Protein AF-A0A7S3IXS2-F1 (afdb_monomer)

Organism: NCBI:txid197538

Structure (mmCIF, N/CA/C/O backbone):
data_AF-A0A7S3IXS2-F1
#
_entry.id   AF-A0A7S3IXS2-F1
#
loop_
_atom_site.group_PDB
_atom_site.id
_atom_site.type_symbol
_atom_site.label_atom_id
_atom_site.label_alt_id
_atom_site.label_comp_id
_atom_site.label_asym_id
_atom_site.label_entity_id
_atom_site.label_seq_id
_atom_site.pdbx_PDB_ins_code
_atom_site.Cartn_x
_atom_site.Cartn_y
_atom_site.Cartn_z
_atom_site.occupancy
_atom_site.B_iso_or_equiv
_atom_site.auth_seq_id
_atom_site.auth_comp_id
_atom_site.auth_asym_id
_atom_site.auth_atom_id
_atom_site.pdbx_PDB_model_num
ATOM 1 N N . LYS A 1 1 ? 26.669 66.882 2.407 1.00 48.56 1 LYS A N 1
ATOM 2 C CA . LYS A 1 1 ? 25.987 66.603 1.121 1.00 48.56 1 LYS A CA 1
ATOM 3 C C . LYS A 1 1 ? 25.191 65.318 1.312 1.00 48.56 1 LYS A C 1
ATOM 5 O O . LYS A 1 1 ? 25.768 64.247 1.215 1.00 48.56 1 LYS A O 1
ATOM 10 N N . PHE A 1 2 ? 23.933 65.441 1.729 1.00 37.25 2 PHE A N 1
ATOM 11 C CA . PHE A 1 2 ? 23.031 64.312 1.964 1.00 37.25 2 PHE A CA 1
ATOM 12 C C . PHE A 1 2 ? 22.181 64.114 0.707 1.00 37.25 2 PHE A C 1
ATOM 14 O O . PHE A 1 2 ? 21.585 65.079 0.233 1.00 37.25 2 PHE A O 1
ATOM 21 N N . ALA A 1 3 ? 22.160 62.900 0.160 1.00 49.78 3 ALA A N 1
ATOM 22 C CA . ALA A 1 3 ? 21.245 62.513 -0.907 1.00 49.78 3 ALA A CA 1
ATOM 23 C C . ALA A 1 3 ? 20.164 61.616 -0.298 1.00 49.78 3 ALA A C 1
ATOM 25 O O . ALA A 1 3 ? 20.449 60.519 0.179 1.00 49.78 3 ALA A O 1
ATOM 26 N N . ALA A 1 4 ? 18.940 62.136 -0.267 1.00 43.91 4 ALA A N 1
ATOM 27 C CA . ALA A 1 4 ? 17.736 61.413 0.102 1.00 43.91 4 ALA A CA 1
ATOM 28 C C . ALA A 1 4 ? 17.251 60.598 -1.106 1.00 43.91 4 ALA A C 1
ATOM 30 O O . ALA A 1 4 ? 17.119 61.145 -2.199 1.00 43.91 4 ALA A O 1
ATOM 31 N N . ILE A 1 5 ? 16.972 59.309 -0.908 1.00 54.47 5 ILE A N 1
ATOM 32 C CA . ILE A 1 5 ? 16.264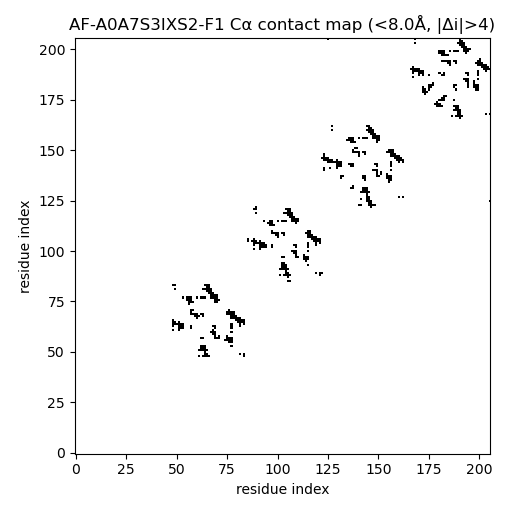 58.472 -1.881 1.00 54.47 5 ILE A CA 1
ATOM 33 C C . ILE A 1 5 ? 14.889 58.180 -1.285 1.00 54.47 5 ILE A C 1
ATOM 35 O O . ILE A 1 5 ? 14.766 57.453 -0.302 1.00 54.47 5 ILE A O 1
ATOM 39 N N . ALA A 1 6 ? 13.867 58.804 -1.868 1.00 50.62 6 ALA A N 1
ATOM 40 C CA . ALA A 1 6 ? 12.464 58.554 -1.582 1.00 50.62 6 ALA A CA 1
ATOM 41 C C . ALA A 1 6 ? 11.975 57.400 -2.470 1.00 50.62 6 ALA A C 1
ATOM 43 O O . ALA A 1 6 ? 11.958 57.523 -3.694 1.00 50.62 6 ALA A O 1
ATOM 44 N N . LEU A 1 7 ? 11.579 56.282 -1.859 1.00 57.22 7 LEU A N 1
ATOM 45 C CA . LEU A 1 7 ? 10.848 55.204 -2.525 1.00 57.22 7 LEU A CA 1
ATOM 46 C C . LEU A 1 7 ? 9.351 55.426 -2.288 1.00 57.22 7 LEU A C 1
ATOM 48 O O . LEU A 1 7 ? 8.848 55.249 -1.181 1.00 57.22 7 LEU A O 1
ATOM 52 N N . LEU A 1 8 ? 8.664 55.866 -3.341 1.00 55.53 8 LEU A N 1
ATOM 53 C CA . LEU A 1 8 ? 7.210 55.982 -3.404 1.00 55.53 8 LEU A CA 1
ATOM 54 C C . LEU A 1 8 ? 6.597 54.583 -3.543 1.00 55.53 8 LEU A C 1
ATOM 56 O O . LEU A 1 8 ? 6.899 53.854 -4.487 1.00 55.53 8 LEU A O 1
ATOM 60 N N . GLY A 1 9 ? 5.736 54.226 -2.591 1.00 43.44 9 GLY A N 1
ATOM 61 C CA . GLY A 1 9 ? 4.905 53.030 -2.642 1.00 43.44 9 GLY A CA 1
ATOM 62 C C . GLY A 1 9 ? 3.731 53.203 -3.605 1.00 43.44 9 GLY A C 1
ATOM 63 O O . GLY A 1 9 ? 3.044 54.222 -3.583 1.00 43.44 9 GLY A O 1
ATOM 64 N N . ALA A 1 10 ? 3.480 52.180 -4.418 1.00 55.62 10 ALA A N 1
ATOM 65 C CA . ALA A 1 10 ? 2.243 52.024 -5.169 1.00 55.62 10 ALA A CA 1
ATOM 66 C C . ALA A 1 10 ? 1.413 50.920 -4.499 1.00 55.62 10 ALA A C 1
ATOM 68 O O . ALA A 1 10 ? 1.729 49.737 -4.607 1.00 55.62 10 ALA A O 1
ATOM 69 N N . VAL A 1 11 ? 0.369 51.317 -3.771 1.00 62.03 11 VAL A N 1
ATOM 70 C CA . VAL A 1 11 ? -0.663 50.409 -3.259 1.00 62.03 11 VAL A CA 1
ATOM 71 C C . VAL A 1 11 ? -1.748 50.325 -4.328 1.00 62.03 11 VAL A C 1
ATOM 73 O O . VAL A 1 11 ? -2.485 51.283 -4.550 1.00 62.03 11 VAL A O 1
ATOM 76 N N . GLY A 1 12 ? -1.812 49.193 -5.029 1.00 52.41 12 GLY A N 1
ATOM 77 C CA . GLY A 1 12 ? -2.898 48.880 -5.953 1.00 52.41 12 GLY A CA 1
ATOM 78 C C . GLY A 1 12 ? -4.154 48.503 -5.172 1.00 52.41 12 GLY A C 1
ATOM 79 O O . GLY A 1 12 ? -4.178 47.483 -4.489 1.00 52.41 12 GLY A O 1
ATOM 80 N N . ILE A 1 13 ? -5.190 49.333 -5.259 1.00 54.00 13 ILE A N 1
ATOM 81 C CA . ILE A 1 13 ? -6.508 49.062 -4.682 1.00 54.00 13 ILE A CA 1
ATOM 82 C C . ILE A 1 13 ? -7.305 48.292 -5.740 1.00 54.00 13 ILE A C 1
ATOM 84 O O . ILE A 1 13 ? -7.699 48.860 -6.756 1.00 54.00 13 ILE A O 1
ATOM 88 N N . ALA A 1 14 ? -7.507 46.991 -5.527 1.00 56.41 14 ALA A N 1
ATOM 89 C CA . ALA A 1 14 ? -8.398 46.177 -6.347 1.00 56.41 14 ALA A CA 1
ATOM 90 C C . ALA A 1 14 ? -9.852 46.457 -5.941 1.00 56.41 14 ALA A C 1
ATOM 92 O O . ALA A 1 14 ? -10.265 46.169 -4.817 1.00 56.41 14 ALA A O 1
ATOM 93 N N . THR A 1 15 ? -10.628 47.044 -6.846 1.00 59.19 15 THR A N 1
ATOM 94 C CA . THR A 1 15 ? -12.067 47.245 -6.680 1.00 59.19 15 THR A CA 1
ATOM 95 C C . THR A 1 15 ? -12.802 45.938 -6.982 1.00 59.19 15 THR A C 1
ATOM 97 O O . THR A 1 15 ? -12.798 45.454 -8.110 1.00 59.19 15 THR A O 1
ATOM 100 N N . TYR A 1 16 ? -13.442 45.355 -5.968 1.00 52.34 16 TYR A N 1
ATOM 101 C CA . TYR A 1 16 ? -14.378 44.244 -6.137 1.00 52.34 16 TYR A CA 1
ATOM 102 C C . TYR A 1 16 ? -15.771 44.799 -6.448 1.00 52.34 16 TYR A C 1
ATOM 104 O O . TYR A 1 16 ? -16.335 45.564 -5.666 1.00 52.34 16 TYR A O 1
ATOM 112 N N . SER A 1 17 ? -16.327 44.420 -7.596 1.00 57.97 17 SER A N 1
ATOM 113 C CA . SER A 1 17 ? -17.713 44.712 -7.959 1.00 57.97 17 SER A CA 1
ATOM 114 C C . SER A 1 17 ? -18.651 43.770 -7.203 1.00 57.97 17 SER A C 1
ATOM 116 O O . SER A 1 17 ? -18.618 42.556 -7.397 1.00 57.97 17 SER A O 1
ATOM 118 N N . VAL A 1 18 ? -19.486 44.335 -6.333 1.00 56.16 18 VAL A N 1
ATOM 119 C CA . VAL A 1 18 ? -20.579 43.630 -5.656 1.00 56.16 18 VAL A CA 1
ATOM 120 C C . VAL A 1 18 ? -21.719 43.454 -6.659 1.00 56.16 18 VAL A C 1
ATOM 122 O O . VAL A 1 18 ? -22.297 44.436 -7.124 1.00 56.16 18 VAL A O 1
ATOM 125 N N . TYR A 1 19 ? -22.037 42.209 -7.009 1.00 51.03 19 TYR A N 1
ATOM 126 C CA . TYR A 1 19 ? -23.247 41.892 -7.761 1.00 51.03 19 TYR A CA 1
ATOM 127 C C . TYR A 1 19 ? -24.460 42.047 -6.835 1.00 51.03 19 TYR A C 1
ATOM 129 O O . TYR A 1 19 ? -24.622 41.297 -5.875 1.00 51.03 19 TYR A O 1
ATOM 137 N N . ASN A 1 20 ? -25.295 43.047 -7.125 1.00 52.06 20 ASN A N 1
ATOM 138 C CA . ASN A 1 20 ? -26.610 43.227 -6.515 1.00 52.06 20 ASN A CA 1
ATOM 139 C C . ASN A 1 20 ? -27.540 42.100 -6.985 1.00 52.06 20 ASN A C 1
ATOM 141 O O . ASN A 1 20 ? -27.870 42.020 -8.169 1.00 52.06 20 ASN A O 1
ATOM 145 N N . TYR A 1 21 ? -27.958 41.241 -6.058 1.00 48.06 21 TYR A N 1
ATOM 146 C CA . TYR A 1 21 ? -28.999 40.244 -6.291 1.00 48.06 21 TYR A CA 1
ATOM 147 C C . TYR A 1 21 ? -30.359 40.931 -6.128 1.00 48.06 21 TYR A C 1
ATOM 149 O O . TYR A 1 21 ? -30.669 41.441 -5.054 1.00 48.06 21 TYR A O 1
ATOM 157 N N . ASN A 1 22 ? -31.137 40.988 -7.208 1.00 59.69 22 ASN A N 1
ATOM 158 C CA . ASN A 1 22 ? -32.473 41.579 -7.242 1.00 59.69 22 ASN A CA 1
ATOM 159 C C . ASN A 1 22 ? -33.520 40.476 -6.980 1.00 59.69 22 ASN A C 1
ATOM 161 O O . ASN A 1 22 ? -33.617 39.567 -7.808 1.00 59.69 22 ASN A O 1
ATOM 165 N N . PRO A 1 23 ? -34.271 40.482 -5.862 1.00 57.88 23 PRO A N 1
ATOM 166 C CA . PRO A 1 23 ? -35.200 39.411 -5.531 1.00 57.88 23 PRO A CA 1
ATOM 167 C C . PRO A 1 23 ? -36.636 39.801 -5.892 1.00 57.88 23 PRO A C 1
ATOM 169 O O . PRO A 1 23 ? -37.462 39.990 -5.009 1.00 57.88 23 PRO A O 1
ATOM 172 N N . GLU A 1 24 ? -36.954 39.905 -7.179 1.00 61.56 24 GLU A N 1
ATOM 173 C CA . GLU A 1 24 ? -38.348 40.033 -7.620 1.00 61.56 24 GLU A CA 1
ATOM 174 C C . GLU A 1 24 ? -38.560 39.245 -8.914 1.00 61.56 24 GLU A C 1
ATOM 176 O O . GLU A 1 24 ? -38.273 39.715 -10.012 1.00 61.56 24 GLU A O 1
ATOM 181 N N . SER A 1 25 ? -39.068 38.019 -8.782 1.00 52.38 25 SER A N 1
ATOM 182 C CA . SER A 1 25 ? -39.829 37.378 -9.853 1.00 52.38 25 SER A CA 1
ATOM 183 C C . SER A 1 25 ? -40.893 36.455 -9.245 1.00 52.38 25 SER A C 1
ATOM 185 O O . SER A 1 25 ? -40.611 35.800 -8.236 1.00 52.38 25 SER A O 1
ATOM 187 N N . PRO A 1 26 ? -42.124 36.451 -9.786 1.00 55.25 26 PRO A N 1
ATOM 188 C CA . PRO A 1 26 ? -43.286 35.885 -9.126 1.00 55.25 26 PRO A CA 1
ATOM 189 C C . PRO A 1 26 ? -43.356 34.364 -9.265 1.00 55.25 26 PRO A C 1
ATOM 191 O O . PRO A 1 26 ? -42.879 33.774 -10.233 1.00 55.25 26 PRO A O 1
ATOM 194 N N . ALA A 1 27 ? -43.992 33.753 -8.266 1.00 55.66 27 ALA A N 1
ATOM 195 C CA . ALA A 1 27 ? -44.378 32.354 -8.259 1.00 55.66 27 ALA A CA 1
ATOM 196 C C . ALA A 1 27 ? -45.243 32.040 -9.490 1.00 55.66 27 ALA A C 1
ATOM 198 O O . ALA A 1 27 ? -46.337 32.582 -9.629 1.00 55.66 27 ALA A O 1
ATOM 199 N N . ALA A 1 28 ? -44.730 31.172 -10.360 1.00 52.56 28 ALA A N 1
ATOM 200 C CA . ALA A 1 28 ? -45.505 30.492 -11.383 1.00 52.56 28 ALA A CA 1
ATOM 201 C C . ALA A 1 28 ? -45.807 29.078 -10.875 1.00 52.56 28 ALA A C 1
ATOM 203 O O . ALA A 1 28 ? -44.915 28.241 -10.745 1.00 52.56 28 ALA A O 1
ATOM 204 N N . ASP A 1 29 ? -47.058 28.906 -10.466 1.00 49.38 29 ASP A N 1
ATOM 205 C CA . ASP A 1 29 ? -47.939 27.759 -10.669 1.00 49.38 29 ASP A CA 1
ATOM 206 C C . ASP A 1 29 ? -47.258 26.418 -10.986 1.00 49.38 29 ASP A C 1
ATOM 208 O O . ASP A 1 29 ? -46.774 26.155 -12.087 1.00 49.38 29 ASP A O 1
ATOM 212 N N . ALA A 1 30 ? -47.280 25.540 -9.983 1.00 50.19 30 ALA A N 1
ATOM 213 C CA . ALA A 1 30 ? -46.942 24.135 -10.109 1.00 50.19 30 ALA A CA 1
ATOM 214 C C . ALA A 1 30 ? -48.040 23.405 -10.899 1.00 50.19 30 ALA A C 1
ATOM 216 O O . ALA A 1 30 ? -49.091 23.073 -10.346 1.00 50.19 30 ALA A O 1
ATOM 217 N N . GLU A 1 31 ? -47.785 23.128 -12.177 1.00 57.28 31 GLU A N 1
ATOM 218 C CA . GLU A 1 31 ? -48.510 22.087 -12.901 1.00 57.28 31 GLU A CA 1
ATOM 219 C C . GLU A 1 31 ? -47.902 20.714 -12.593 1.00 57.28 31 GLU A C 1
ATOM 221 O O . GLU A 1 31 ? -46.694 20.486 -12.674 1.00 57.28 31 GLU A O 1
ATOM 226 N N . LEU A 1 32 ? -48.792 19.811 -12.191 1.00 54.59 32 LEU A N 1
ATOM 227 C CA . LEU A 1 32 ? -48.552 18.411 -11.886 1.00 54.59 32 LEU A CA 1
ATOM 228 C C . LEU A 1 32 ? -48.193 17.683 -13.195 1.00 54.59 32 LEU A C 1
ATOM 230 O O . LEU A 1 32 ? -49.076 17.408 -14.007 1.00 54.59 32 LEU A O 1
ATOM 234 N N . ILE A 1 33 ? -46.908 17.403 -13.422 1.00 51.28 33 ILE A N 1
ATOM 235 C CA . ILE A 1 33 ? -46.474 16.562 -14.544 1.00 51.28 33 ILE A CA 1
ATOM 236 C C . ILE A 1 33 ? -46.500 15.106 -14.080 1.00 51.28 33 ILE A C 1
ATOM 238 O O . ILE A 1 33 ? -45.783 14.716 -13.162 1.00 51.28 33 ILE A O 1
ATOM 242 N N . ASP A 1 34 ? -47.390 14.368 -14.732 1.00 56.91 34 ASP A N 1
ATOM 243 C CA . ASP A 1 34 ? -47.615 12.928 -14.690 1.00 56.91 34 ASP A CA 1
ATOM 244 C C . ASP A 1 34 ? -46.314 12.130 -14.889 1.00 56.91 34 ASP A C 1
ATOM 246 O O . ASP A 1 34 ? -45.458 12.497 -15.701 1.00 56.91 34 ASP A O 1
ATOM 250 N N . ASP A 1 35 ? -46.185 11.038 -14.135 1.00 49.69 35 ASP A N 1
ATOM 251 C CA . ASP A 1 35 ? -45.050 10.119 -14.118 1.00 49.69 35 ASP A CA 1
ATOM 252 C C . ASP A 1 35 ? -44.893 9.430 -15.486 1.00 49.69 35 ASP A C 1
ATOM 254 O O . ASP A 1 35 ? -45.354 8.311 -15.712 1.00 49.69 35 ASP A O 1
ATOM 258 N N . GLN A 1 36 ? -44.201 10.078 -16.426 1.00 50.22 36 GLN A N 1
ATOM 259 C CA . GLN A 1 36 ? -43.626 9.368 -17.562 1.00 50.22 36 GLN A CA 1
ATOM 260 C C . GLN A 1 36 ? -42.297 8.750 -17.140 1.00 50.22 36 GLN A C 1
ATOM 262 O O . GLN A 1 36 ? -41.283 9.433 -16.991 1.00 50.22 36 GLN A O 1
ATOM 267 N N . GLU A 1 37 ? -42.327 7.427 -16.972 1.00 54.75 37 GLU A N 1
ATOM 268 C CA . GLU A 1 37 ? -41.168 6.552 -16.843 1.00 54.75 37 GLU A CA 1
ATOM 269 C C . GLU A 1 37 ? -40.145 6.860 -17.946 1.00 54.75 37 GLU A C 1
ATOM 271 O O . GLU A 1 37 ? -40.249 6.397 -19.083 1.00 54.75 37 GLU A O 1
ATOM 276 N N . ILE A 1 38 ? -39.126 7.651 -17.610 1.00 48.62 38 ILE A N 1
ATOM 277 C CA . ILE A 1 38 ? -37.937 7.776 -18.443 1.00 48.62 38 ILE A CA 1
ATOM 278 C C . ILE A 1 38 ? -37.216 6.430 -18.321 1.00 48.62 38 ILE A C 1
ATOM 280 O O . ILE A 1 38 ? -36.775 6.087 -17.217 1.00 48.62 38 ILE A O 1
ATOM 284 N N . PRO A 1 39 ? -37.070 5.640 -19.401 1.00 42.72 39 PRO A N 1
ATOM 285 C CA . PRO A 1 39 ? -36.265 4.439 -19.327 1.00 42.72 39 PRO A CA 1
ATOM 286 C C . PRO A 1 39 ? -34.846 4.880 -18.980 1.00 42.72 39 PRO A C 1
ATOM 288 O O . PRO A 1 39 ? -34.221 5.639 -19.724 1.00 42.72 39 PRO A O 1
ATOM 291 N N . MET A 1 40 ? -34.346 4.418 -17.831 1.00 45.12 40 MET A N 1
ATOM 292 C CA . MET A 1 40 ? -32.923 4.437 -17.524 1.00 45.12 40 MET A CA 1
ATOM 293 C C . MET A 1 40 ? -32.219 3.700 -18.660 1.00 45.12 40 MET A C 1
ATOM 295 O O . MET A 1 40 ? -32.118 2.473 -18.662 1.00 45.12 40 MET A O 1
ATOM 299 N N . VAL A 1 41 ? -31.753 4.453 -19.655 1.00 40.84 41 VAL A N 1
ATOM 300 C CA . VAL A 1 41 ? -30.758 3.970 -20.596 1.00 40.84 41 VAL A CA 1
ATOM 301 C C . VAL A 1 41 ? -29.548 3.680 -19.732 1.00 40.84 41 VAL A C 1
ATOM 303 O O . VAL A 1 41 ? -28.831 4.579 -19.299 1.00 40.84 41 VAL A O 1
ATOM 306 N N . SER A 1 42 ? -29.389 2.399 -19.418 1.00 48.59 42 SER A N 1
ATOM 307 C CA . SER A 1 42 ? -28.165 1.848 -18.886 1.00 48.59 42 SER A CA 1
ATOM 308 C C . SER A 1 42 ? -27.076 2.176 -19.901 1.00 48.59 42 SER A C 1
ATOM 310 O O . SER A 1 42 ? -26.879 1.471 -20.890 1.00 48.59 42 SER A O 1
ATOM 312 N N . LEU A 1 43 ? -26.387 3.293 -19.673 1.00 40.16 43 LEU A N 1
ATOM 313 C CA . LEU A 1 43 ? -25.008 3.456 -20.088 1.00 40.16 43 LEU A CA 1
ATOM 314 C C . LEU A 1 43 ? -24.244 2.368 -19.335 1.00 40.16 43 LEU A C 1
ATOM 316 O O . LEU A 1 43 ? -23.695 2.594 -18.261 1.00 40.16 43 LEU A O 1
ATOM 320 N N . LEU A 1 44 ? -24.288 1.149 -19.875 1.00 42.34 44 LEU A N 1
ATOM 321 C CA . LEU A 1 44 ? -23.263 0.149 -19.651 1.00 42.34 44 LEU A CA 1
ATOM 322 C C . LEU A 1 44 ? -21.966 0.812 -20.104 1.00 42.34 44 LEU A C 1
ATOM 324 O O . LEU A 1 44 ? -21.614 0.792 -21.284 1.00 42.34 44 LEU A O 1
ATOM 328 N N . GLU A 1 45 ? -21.302 1.489 -19.171 1.00 51.28 45 GLU A N 1
ATOM 329 C CA . GLU A 1 45 ? -19.932 1.916 -19.370 1.00 51.28 45 GLU A CA 1
ATOM 330 C C . GLU A 1 45 ? -19.136 0.666 -19.765 1.00 51.28 45 GLU A C 1
ATOM 332 O O . GLU A 1 45 ? -19.266 -0.365 -19.099 1.00 51.28 45 GLU A O 1
ATOM 337 N N . PRO A 1 46 ? -18.357 0.689 -20.859 1.00 45.25 46 PRO A N 1
ATOM 338 C CA . PRO A 1 46 ? -17.656 -0.504 -21.298 1.00 45.25 46 PRO A CA 1
ATOM 339 C C . PRO A 1 46 ? -16.637 -0.903 -20.227 1.00 45.25 46 PRO A C 1
ATOM 341 O O . PRO A 1 46 ? -15.591 -0.281 -20.076 1.00 45.25 46 PRO A O 1
ATOM 344 N N . THR A 1 47 ? -16.915 -1.964 -19.480 1.00 46.72 47 THR A N 1
ATOM 345 C CA . THR A 1 47 ? -16.064 -2.489 -18.399 1.00 46.72 47 THR A CA 1
ATOM 346 C C . THR A 1 47 ? -14.797 -3.199 -18.903 1.00 46.72 47 THR A C 1
ATOM 348 O O . THR A 1 47 ? -14.140 -3.893 -18.138 1.00 46.72 47 THR A O 1
ATOM 351 N N . ASN A 1 48 ? -14.419 -3.035 -20.177 1.00 55.44 48 ASN A N 1
ATOM 352 C CA . ASN A 1 48 ? -13.339 -3.799 -20.820 1.00 55.44 48 ASN A CA 1
ATOM 353 C C . ASN A 1 48 ? -12.076 -2.984 -21.143 1.00 55.44 48 ASN A C 1
ATOM 355 O O . ASN A 1 48 ? -11.156 -3.508 -21.765 1.00 55.44 48 ASN A O 1
ATOM 359 N N . PHE A 1 49 ? -11.975 -1.722 -20.714 1.00 63.03 49 PHE A N 1
ATOM 360 C CA . PHE A 1 49 ? -10.759 -0.931 -20.960 1.00 63.03 49 PHE A CA 1
ATOM 361 C C . PHE A 1 49 ? -9.546 -1.425 -20.155 1.00 63.03 49 PHE A C 1
ATOM 363 O O . PHE A 1 49 ? -8.408 -1.192 -20.544 1.00 63.03 49 PHE A O 1
ATOM 370 N N . CYS A 1 50 ? -9.770 -2.149 -19.057 1.00 64.19 50 CYS A N 1
ATOM 371 C CA . CYS A 1 50 ? -8.707 -2.586 -18.148 1.00 64.19 50 CYS A CA 1
ATOM 372 C C . CYS A 1 50 ? -8.082 -3.942 -18.480 1.00 64.19 50 CYS A C 1
ATOM 374 O O . CYS A 1 50 ? -7.174 -4.380 -17.783 1.00 64.19 50 CYS A O 1
ATOM 376 N N . THR A 1 51 ? -8.541 -4.607 -19.540 1.00 60.41 51 THR A N 1
ATOM 377 C CA . THR A 1 51 ? -7.973 -5.880 -20.018 1.00 60.41 51 THR A CA 1
ATOM 378 C C . THR A 1 51 ? -7.080 -5.702 -21.246 1.00 60.41 51 THR A C 1
ATOM 380 O O . THR A 1 51 ? -6.615 -6.685 -21.818 1.00 60.41 51 THR A O 1
ATOM 383 N N . VAL A 1 52 ? -6.875 -4.461 -21.694 1.00 71.38 52 VAL A N 1
ATOM 384 C CA . VAL A 1 52 ? -6.024 -4.144 -22.843 1.00 71.38 52 VAL A CA 1
ATOM 385 C C . VAL A 1 52 ? -4.561 -4.305 -22.437 1.00 71.38 52 VAL A C 1
ATOM 387 O O . VAL A 1 52 ? -4.109 -3.707 -21.465 1.00 71.38 52 VAL A O 1
ATOM 390 N N . HIS A 1 53 ? -3.819 -5.120 -23.184 1.00 67.44 53 HIS A N 1
ATOM 391 C CA . HIS A 1 53 ? -2.382 -5.293 -22.997 1.00 67.44 53 HIS A CA 1
ATOM 392 C C . HIS A 1 53 ? -1.627 -4.268 -23.855 1.00 67.44 53 HIS A C 1
ATOM 394 O O . HIS A 1 53 ? -1.704 -4.323 -25.084 1.00 67.44 53 HIS A O 1
ATOM 400 N N . GLU A 1 54 ? -0.915 -3.326 -23.226 1.00 76.69 54 GLU A N 1
ATOM 401 C CA . GLU A 1 54 ? -0.166 -2.291 -23.947 1.00 76.69 54 GLU A CA 1
ATOM 402 C C . GLU A 1 54 ? 1.114 -2.880 -24.560 1.00 76.69 54 GLU A C 1
ATOM 404 O O . GLU A 1 54 ? 2.079 -3.193 -23.872 1.00 76.69 54 GLU A O 1
ATOM 409 N N . SER A 1 55 ? 1.171 -2.977 -25.888 1.00 66.31 55 SER A N 1
ATOM 410 C CA . SER A 1 55 ? 2.368 -3.413 -26.628 1.00 66.31 55 SER A CA 1
ATOM 411 C C . SER A 1 55 ? 3.461 -2.332 -26.737 1.00 66.31 55 SER A C 1
ATOM 413 O O . SER A 1 55 ? 4.343 -2.414 -27.591 1.00 66.31 55 SER A O 1
ATOM 415 N N . GLY A 1 56 ? 3.384 -1.272 -25.926 1.00 66.56 56 GLY A N 1
ATOM 416 C CA . GLY A 1 56 ? 4.327 -0.148 -25.917 1.00 66.56 56 GLY A CA 1
ATOM 417 C C . GLY A 1 56 ? 4.171 0.867 -27.060 1.00 66.56 56 GLY A C 1
ATOM 418 O O . GLY A 1 56 ? 4.775 1.932 -26.995 1.00 66.56 56 GLY A O 1
ATOM 419 N N . ARG A 1 57 ? 3.354 0.591 -28.084 1.00 83.12 57 ARG A N 1
ATOM 420 C CA . ARG A 1 57 ? 2.918 1.561 -29.106 1.00 83.12 57 ARG A CA 1
ATOM 421 C C . ARG A 1 57 ? 1.427 1.430 -29.378 1.00 83.12 57 ARG A C 1
ATOM 423 O O . ARG A 1 57 ? 0.876 0.341 -29.240 1.00 83.12 57 ARG A O 1
ATOM 430 N N . CYS A 1 58 ? 0.816 2.524 -29.814 1.00 86.06 58 CYS A N 1
ATOM 431 C CA . CYS A 1 58 ? -0.596 2.614 -30.140 1.00 86.06 58 CYS A CA 1
ATOM 432 C C . CYS A 1 58 ? -0.834 3.385 -31.448 1.00 86.06 58 CYS A C 1
ATOM 434 O O . CYS A 1 58 ? -0.058 4.255 -31.848 1.00 86.06 58 CYS A O 1
ATOM 436 N N . THR A 1 59 ? -1.950 3.079 -32.098 1.00 90.31 59 THR A N 1
ATOM 437 C CA . THR A 1 59 ? -2.531 3.807 -33.235 1.00 90.31 59 THR A CA 1
ATOM 438 C C . THR A 1 59 ? -3.936 4.326 -32.926 1.00 90.31 59 THR A C 1
ATOM 440 O O . THR A 1 59 ? -4.479 5.112 -33.697 1.00 90.31 59 THR A O 1
ATOM 443 N N . SER A 1 60 ? -4.533 3.884 -31.816 1.00 86.50 60 SER A N 1
ATOM 444 C CA . SER A 1 60 ? -5.838 4.322 -31.317 1.00 86.50 60 SER A CA 1
ATOM 445 C C . SER A 1 60 ? -5.907 4.199 -29.796 1.00 86.50 60 SER A C 1
ATOM 447 O O . SER A 1 60 ? -5.231 3.356 -29.208 1.00 86.50 60 SER A O 1
ATOM 449 N N . ASP A 1 61 ? -6.770 4.995 -29.163 1.00 86.31 61 ASP A N 1
ATOM 450 C CA . ASP A 1 61 ? -6.953 5.011 -27.700 1.00 86.31 61 ASP A CA 1
ATOM 451 C C . ASP A 1 61 ? -7.415 3.657 -27.143 1.00 86.31 61 ASP A C 1
ATOM 453 O O . ASP A 1 61 ? -7.083 3.292 -26.025 1.00 86.31 61 ASP A O 1
ATOM 457 N N . THR A 1 62 ? -8.112 2.854 -27.949 1.00 84.00 62 THR A N 1
ATOM 458 C CA . THR A 1 62 ? -8.560 1.499 -27.581 1.00 84.00 62 THR A CA 1
ATOM 459 C C . THR A 1 62 ? -7.424 0.494 -27.373 1.00 84.00 62 THR A C 1
ATOM 461 O O . THR A 1 62 ? -7.669 -0.601 -26.874 1.00 84.00 62 THR A O 1
ATOM 464 N N . GLN A 1 63 ? -6.202 0.838 -27.783 1.00 86.19 63 GLN A N 1
ATOM 465 C CA . GLN A 1 63 ? -4.995 0.040 -27.555 1.00 86.19 63 GLN A CA 1
ATOM 466 C C . GLN A 1 63 ? -4.262 0.448 -26.271 1.00 86.19 63 GLN A C 1
ATOM 468 O O . GLN A 1 63 ? -3.255 -0.168 -25.927 1.00 86.19 63 GLN A O 1
ATOM 473 N N . CYS A 1 64 ? -4.758 1.472 -25.576 1.00 82.81 64 CYS A N 1
ATOM 474 C CA . CYS A 1 64 ? -4.230 1.932 -24.305 1.00 82.81 64 CYS A CA 1
ATOM 475 C C . CYS A 1 64 ? -5.072 1.391 -23.152 1.00 82.81 64 CYS A C 1
ATOM 477 O O . CYS A 1 64 ? -6.295 1.277 -23.258 1.00 82.81 64 CYS A O 1
ATOM 479 N N . ILE A 1 65 ? -4.418 1.037 -22.046 1.00 82.38 65 ILE A N 1
ATOM 480 C CA . ILE A 1 65 ? -5.112 0.458 -20.898 1.00 82.38 65 ILE A CA 1
ATOM 481 C C . ILE A 1 65 ? -5.904 1.535 -20.154 1.00 82.38 65 ILE A C 1
ATOM 483 O O . ILE A 1 65 ? -5.403 2.604 -19.791 1.00 82.38 65 ILE A O 1
ATOM 487 N N . GLY A 1 66 ? -7.168 1.230 -19.894 1.00 82.50 66 GLY A N 1
ATOM 488 C CA . GLY A 1 66 ? -8.058 2.073 -19.118 1.00 82.50 66 GLY A CA 1
ATOM 489 C C . GLY A 1 66 ? -8.417 3.382 -19.813 1.00 82.50 66 GLY A C 1
ATOM 490 O O . GLY A 1 66 ? -8.881 3.394 -20.947 1.00 82.50 66 GLY A O 1
ATOM 491 N N . LYS A 1 67 ? -8.253 4.496 -19.099 1.00 81.06 67 LYS A N 1
ATOM 492 C CA . LYS A 1 67 ? -8.543 5.863 -19.559 1.00 81.06 67 LYS A CA 1
ATOM 493 C C . LYS A 1 67 ? -7.346 6.554 -20.225 1.00 81.06 67 LYS A C 1
ATOM 495 O O . LYS A 1 67 ? -7.392 7.762 -20.459 1.00 81.06 67 LYS A O 1
ATOM 500 N N . ARG A 1 68 ? -6.278 5.812 -20.529 1.00 84.06 68 ARG A N 1
ATOM 501 C CA . ARG A 1 68 ? -5.132 6.331 -21.288 1.00 84.06 68 ARG A CA 1
ATOM 502 C C . ARG A 1 68 ? -5.527 6.612 -22.737 1.00 84.06 68 ARG A C 1
ATOM 504 O O . ARG A 1 68 ? -6.442 5.996 -23.273 1.00 84.06 68 ARG A O 1
ATOM 511 N N . TYR A 1 69 ? -4.814 7.538 -23.368 1.00 86.94 69 TYR A N 1
ATOM 512 C CA . TYR A 1 69 ? -5.037 7.951 -24.753 1.00 86.94 69 TYR A CA 1
ATOM 513 C C . TYR A 1 69 ? -3.755 7.834 -25.575 1.00 86.94 69 TYR A C 1
ATOM 515 O O . TYR A 1 69 ? -2.642 7.912 -25.050 1.00 86.94 69 TYR A O 1
ATOM 523 N N . CYS A 1 70 ? -3.903 7.652 -26.880 1.00 89.19 70 CYS A N 1
ATOM 524 C CA . CYS A 1 70 ? -2.802 7.444 -27.794 1.00 89.19 70 CYS A CA 1
ATOM 525 C C . CYS A 1 70 ? -2.248 8.765 -28.338 1.00 89.19 70 CYS A C 1
ATOM 527 O O . CYS A 1 70 ? -2.943 9.547 -28.986 1.00 89.19 70 CYS A O 1
ATOM 529 N N . THR A 1 71 ? -0.952 9.004 -28.140 1.00 89.19 71 THR A N 1
ATOM 530 C CA . THR A 1 71 ? -0.266 10.201 -28.643 1.00 89.19 71 THR A CA 1
ATOM 531 C C . THR A 1 71 ? 0.249 9.983 -30.065 1.00 89.19 71 THR A C 1
ATOM 533 O O . THR A 1 71 ? 1.387 9.578 -30.311 1.00 89.19 71 THR A O 1
ATOM 536 N N . SER A 1 72 ? -0.595 10.284 -31.046 1.00 80.00 72 SER A N 1
ATOM 537 C CA . SER A 1 72 ? -0.242 10.208 -32.469 1.00 80.00 72 SER A CA 1
ATOM 538 C C . SER A 1 72 ? 0.890 11.173 -32.860 1.00 80.00 72 SER A C 1
ATOM 540 O O . SER A 1 72 ? 1.709 10.847 -33.717 1.00 80.00 72 SER A O 1
ATOM 542 N N . SER A 1 73 ? 1.015 12.312 -32.175 1.00 77.62 73 SER A N 1
ATOM 543 C CA . SER A 1 73 ? 2.016 13.349 -32.473 1.00 77.62 73 SER A CA 1
ATOM 544 C C . SER A 1 73 ? 3.459 13.007 -32.068 1.00 77.62 73 SER A C 1
ATOM 546 O O . SER A 1 73 ? 4.377 13.703 -32.490 1.00 77.62 73 SER A O 1
ATOM 548 N N . TRP A 1 74 ? 3.680 11.956 -31.268 1.00 67.44 74 TRP A N 1
ATOM 549 C CA . TRP A 1 74 ? 4.998 11.610 -30.702 1.00 67.4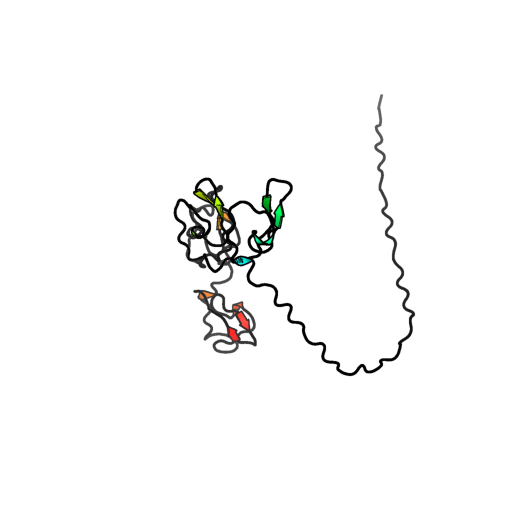4 74 TRP A CA 1
ATOM 550 C C . TRP A 1 74 ? 5.426 10.165 -30.988 1.00 67.44 74 TRP A C 1
ATOM 552 O O . TRP A 1 74 ? 6.228 9.584 -30.263 1.00 67.44 74 TRP A O 1
ATOM 562 N N . GLY A 1 75 ? 4.907 9.571 -32.066 1.00 77.38 75 GLY A N 1
ATOM 563 C CA . GLY A 1 75 ? 5.286 8.217 -32.484 1.00 77.38 75 GLY A CA 1
ATOM 564 C C . GLY A 1 75 ? 4.375 7.099 -31.974 1.00 77.38 75 GLY A C 1
ATOM 565 O O . GLY A 1 75 ? 4.748 5.930 -32.113 1.00 77.38 75 GLY A O 1
ATOM 566 N N . GLY A 1 76 ? 3.190 7.451 -31.456 1.00 88.00 76 GLY A N 1
ATOM 567 C CA . GLY A 1 76 ? 2.127 6.513 -31.100 1.00 88.00 76 GLY A CA 1
ATOM 568 C C . GLY A 1 76 ? 2.371 5.833 -29.763 1.00 88.00 76 GLY A C 1
ATOM 569 O O . GLY A 1 76 ? 2.648 4.639 -29.740 1.00 88.00 76 GLY A O 1
ATOM 570 N N . TYR A 1 77 ? 2.276 6.577 -28.658 1.00 86.69 77 TYR A N 1
ATOM 571 C CA . TYR A 1 77 ? 2.451 6.040 -27.300 1.00 86.69 77 TYR A CA 1
ATOM 572 C C . TYR A 1 77 ? 1.255 6.351 -26.406 1.00 86.69 77 TYR A C 1
ATOM 574 O O . TYR A 1 77 ? 0.705 7.454 -26.464 1.00 86.69 77 TYR A O 1
ATOM 582 N N . CYS A 1 78 ? 0.873 5.395 -25.563 1.00 85.31 78 CYS A N 1
ATOM 583 C CA . CYS A 1 78 ? -0.203 5.570 -24.598 1.00 85.31 78 CYS A CA 1
ATOM 584 C C . CYS A 1 78 ? 0.237 6.508 -23.473 1.00 85.31 78 CYS A C 1
ATOM 586 O O . CYS A 1 78 ? 1.266 6.275 -22.840 1.00 85.31 78 CYS A O 1
ATOM 588 N N . ALA A 1 79 ? -0.541 7.554 -23.213 1.00 79.88 79 ALA A N 1
ATOM 589 C CA . ALA A 1 79 ? -0.283 8.569 -22.198 1.00 79.88 79 ALA A CA 1
ATOM 590 C C . ALA A 1 79 ? -1.515 8.799 -21.310 1.00 79.88 79 ALA A C 1
ATOM 592 O O . ALA A 1 79 ? -2.642 8.467 -21.678 1.00 79.88 79 ALA A O 1
ATOM 593 N N . GLY A 1 80 ? -1.297 9.395 -20.137 1.00 78.75 80 GLY A N 1
ATOM 594 C CA . GLY A 1 80 ? -2.333 9.616 -19.125 1.00 78.75 80 GLY A CA 1
ATOM 595 C C . GLY A 1 80 ? -2.384 8.514 -18.065 1.00 78.75 80 GLY A C 1
ATOM 596 O O . GLY A 1 80 ? -1.516 7.646 -18.006 1.00 78.75 80 GLY A O 1
ATOM 597 N N . THR A 1 81 ? -3.394 8.569 -17.201 1.00 71.25 81 THR A N 1
ATOM 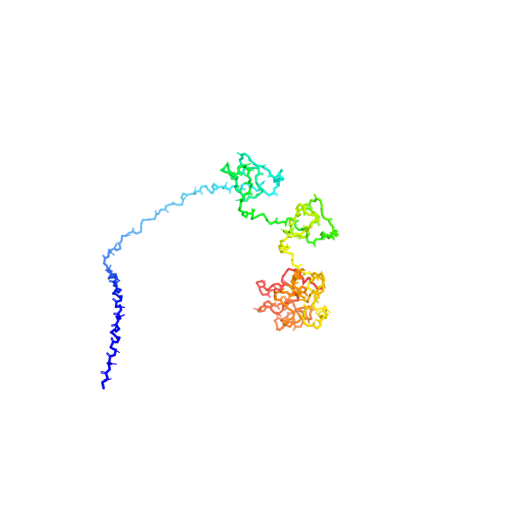598 C CA . THR A 1 81 ? -3.626 7.590 -16.131 1.00 71.25 81 THR A CA 1
ATOM 599 C C . THR A 1 81 ? -4.664 6.558 -16.572 1.00 71.25 81 THR A C 1
ATOM 601 O O . THR A 1 81 ? -5.693 6.906 -17.146 1.00 71.25 81 THR A O 1
ATOM 604 N N . SER A 1 82 ? -4.414 5.271 -16.312 1.00 73.69 82 SER A N 1
ATOM 605 C CA . SER A 1 82 ? -5.320 4.191 -16.732 1.00 73.69 82 SER A CA 1
ATOM 606 C C . SER A 1 82 ? -6.627 4.185 -15.942 1.00 73.69 82 SER A C 1
ATOM 608 O O . SER A 1 82 ? -7.657 3.790 -16.475 1.00 73.69 82 SER A O 1
ATOM 610 N N . MET A 1 83 ? -6.629 4.640 -14.685 1.00 67.56 83 MET A N 1
ATOM 611 C CA . MET A 1 83 ? -7.787 4.543 -13.775 1.00 67.56 83 MET A CA 1
ATOM 612 C C . MET A 1 83 ? -8.349 3.117 -13.637 1.00 67.56 83 MET A C 1
ATOM 614 O O . MET A 1 83 ? -9.448 2.919 -13.121 1.00 67.56 83 MET A O 1
ATOM 618 N N . CYS A 1 84 ? -7.597 2.121 -14.096 1.00 66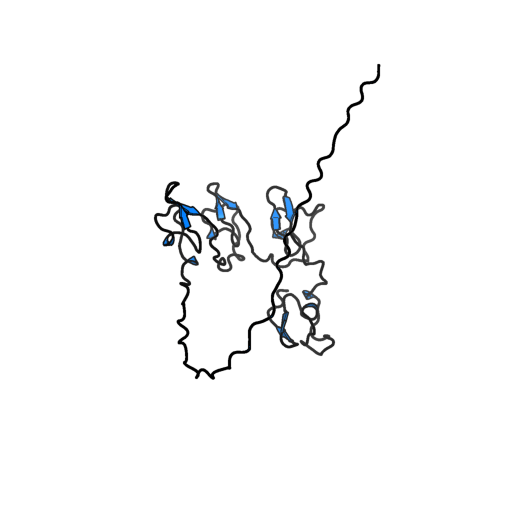.50 84 CYS A N 1
ATOM 619 C CA . CYS A 1 84 ? -7.908 0.729 -13.882 1.00 66.50 84 CYS A CA 1
ATOM 620 C C . CYS A 1 84 ? -7.475 0.385 -12.474 1.00 66.50 84 CYS A C 1
ATOM 622 O O . CYS A 1 84 ? -6.293 0.487 -12.159 1.00 66.50 84 CYS A O 1
ATOM 624 N N . GLN A 1 85 ? -8.427 -0.029 -11.641 1.00 58.28 85 GLN A N 1
ATOM 625 C CA . GLN A 1 85 ? -8.088 -0.691 -10.392 1.00 58.28 85 GLN A CA 1
ATOM 626 C C . GLN A 1 85 ? -7.323 -1.955 -10.765 1.00 58.28 85 GLN A C 1
ATOM 628 O O . GLN A 1 85 ? -7.890 -2.857 -11.389 1.00 58.28 85 GLN A O 1
ATOM 633 N N . ALA A 1 86 ? -6.027 -1.987 -10.452 1.00 51.59 86 ALA A N 1
ATOM 634 C CA . ALA A 1 86 ? -5.233 -3.188 -10.618 1.00 51.59 86 ALA A CA 1
ATOM 635 C C . ALA A 1 86 ? -5.975 -4.324 -9.910 1.00 51.59 86 ALA A C 1
ATOM 637 O O . ALA A 1 86 ? -6.298 -4.235 -8.724 1.00 51.59 86 ALA A O 1
ATOM 638 N N . VAL A 1 87 ? -6.307 -5.372 -10.658 1.00 47.28 87 VAL A N 1
ATOM 639 C CA . VAL A 1 87 ? -6.833 -6.618 -10.104 1.00 47.28 87 VAL A CA 1
ATOM 640 C C . VAL A 1 87 ? -5.828 -7.130 -9.080 1.00 47.28 87 VAL A C 1
ATOM 642 O O . VAL A 1 87 ? -4.841 -7.733 -9.469 1.00 47.28 87 VAL A O 1
ATOM 645 N N . ASN A 1 88 ? -6.066 -6.837 -7.797 1.00 51.88 88 ASN A N 1
ATOM 646 C CA . ASN A 1 88 ? -5.492 -7.445 -6.592 1.00 51.88 88 ASN A CA 1
ATOM 647 C C . ASN A 1 88 ? -4.085 -8.076 -6.738 1.00 51.88 88 ASN A C 1
ATOM 649 O O . ASN A 1 88 ? -3.847 -9.161 -6.214 1.00 51.88 88 ASN A O 1
ATOM 653 N N . SER A 1 89 ? -3.118 -7.420 -7.392 1.00 60.91 89 SER A N 1
ATOM 654 C CA . SER A 1 89 ? -1.749 -7.949 -7.552 1.00 60.91 89 SER A CA 1
ATOM 655 C C . SER A 1 89 ? -0.887 -7.685 -6.309 1.00 60.91 89 SER A C 1
ATOM 657 O O . SER A 1 89 ? 0.341 -7.739 -6.336 1.00 60.91 89 SER A O 1
ATOM 659 N N . CYS A 1 90 ? -1.531 -7.406 -5.178 1.00 63.81 90 CYS A N 1
ATOM 660 C CA . CYS A 1 90 ? -0.863 -7.208 -3.901 1.00 63.81 90 CYS A CA 1
ATOM 661 C C . CYS A 1 90 ? -0.293 -8.498 -3.307 1.00 63.81 90 CYS A C 1
ATOM 663 O O . CYS A 1 90 ? 0.567 -8.410 -2.433 1.00 63.81 90 CYS A O 1
ATOM 665 N N . ASP A 1 91 ? -0.706 -9.655 -3.835 1.00 60.19 91 ASP A N 1
ATOM 666 C CA . ASP A 1 91 ? -0.133 -10.977 -3.553 1.00 60.19 91 ASP A CA 1
ATOM 667 C C . ASP A 1 91 ? 0.960 -11.388 -4.565 1.00 60.19 91 ASP A C 1
ATOM 669 O O . ASP A 1 91 ? 1.325 -12.560 -4.666 1.00 60.19 91 ASP A O 1
ATOM 673 N N . VAL A 1 92 ? 1.513 -10.440 -5.330 1.00 66.88 92 VAL A N 1
ATOM 674 C CA . VAL A 1 92 ? 2.686 -10.697 -6.173 1.00 66.88 92 VAL A CA 1
ATOM 675 C C . VAL A 1 92 ? 3.953 -10.616 -5.324 1.00 66.88 92 VAL A C 1
ATOM 677 O O . VAL A 1 92 ? 4.280 -9.580 -4.743 1.00 66.88 92 VAL A O 1
ATOM 680 N N . SER A 1 93 ? 4.692 -11.723 -5.274 1.00 66.06 93 SER A N 1
ATOM 681 C CA . SER A 1 93 ? 6.065 -11.735 -4.770 1.00 66.06 93 SER A CA 1
ATOM 682 C C . SER A 1 93 ? 6.966 -11.072 -5.809 1.00 66.06 93 SER A C 1
ATOM 684 O O . SER A 1 93 ? 7.256 -11.697 -6.828 1.00 66.06 93 SER A O 1
ATOM 686 N N . GLU A 1 94 ? 7.411 -9.836 -5.561 1.00 68.31 94 GLU A N 1
ATOM 687 C CA . GLU A 1 94 ? 8.280 -9.117 -6.501 1.00 68.31 94 GLU A CA 1
ATOM 688 C C . GLU A 1 94 ? 9.636 -9.831 -6.632 1.00 68.31 94 GLU A C 1
ATOM 690 O O . GLU A 1 94 ? 10.401 -9.906 -5.663 1.00 68.31 94 GLU A O 1
ATOM 695 N N . PRO A 1 95 ? 9.976 -10.374 -7.813 1.00 71.19 95 PRO A N 1
ATOM 696 C CA . PRO A 1 95 ? 11.331 -10.821 -8.072 1.00 71.19 95 PRO A CA 1
ATOM 697 C C . PRO A 1 95 ? 12.273 -9.610 -8.101 1.00 71.19 95 PRO A C 1
ATOM 699 O O . PRO A 1 95 ? 11.885 -8.508 -8.480 1.00 71.19 95 PRO A O 1
ATOM 702 N N . SER A 1 96 ? 13.556 -9.814 -7.780 1.00 70.31 96 SER A N 1
ATOM 703 C CA . SER A 1 96 ? 14.564 -8.739 -7.828 1.00 70.31 96 SER A CA 1
ATOM 704 C C . SER A 1 96 ? 14.725 -8.110 -9.218 1.00 70.31 96 SER A C 1
ATOM 706 O O . SER A 1 96 ? 15.320 -7.046 -9.331 1.00 70.31 96 SER A O 1
ATOM 708 N N . LYS A 1 97 ? 14.231 -8.770 -10.274 1.00 83.75 97 LYS A N 1
ATOM 709 C CA . LYS A 1 97 ? 14.084 -8.209 -11.617 1.00 83.75 97 LYS A CA 1
ATOM 710 C C . LYS A 1 97 ? 12.759 -8.628 -12.230 1.00 83.75 97 LYS A C 1
ATOM 712 O O . LYS A 1 97 ? 12.364 -9.781 -12.084 1.00 83.75 97 LYS A O 1
ATOM 717 N N . CYS A 1 98 ? 12.148 -7.731 -12.987 1.00 84.06 98 CYS A N 1
ATOM 718 C CA . CYS A 1 98 ? 10.944 -7.988 -13.759 1.00 84.06 98 CYS A CA 1
ATOM 719 C C . CYS A 1 98 ? 11.245 -8.027 -15.268 1.00 84.06 98 CYS A C 1
ATOM 721 O O . CYS A 1 98 ? 12.205 -7.439 -15.765 1.00 84.06 98 CYS A O 1
ATOM 723 N N . THR A 1 99 ? 10.398 -8.746 -15.989 1.00 88.06 99 THR A N 1
ATOM 724 C CA . THR A 1 99 ? 10.267 -8.788 -17.450 1.00 88.06 99 THR A CA 1
ATOM 725 C C . THR A 1 99 ? 8.865 -8.374 -17.906 1.00 88.06 99 THR A C 1
ATOM 727 O O . THR A 1 99 ? 8.649 -8.211 -19.103 1.00 88.06 99 THR A O 1
ATOM 730 N N . ALA A 1 100 ? 7.911 -8.245 -16.975 1.00 78.06 100 ALA A N 1
ATOM 731 C CA . ALA A 1 100 ? 6.535 -7.823 -17.221 1.00 78.06 100 ALA A CA 1
ATOM 732 C C . ALA A 1 100 ? 5.924 -7.163 -15.971 1.00 78.06 100 ALA A C 1
ATOM 734 O O . ALA A 1 100 ? 6.274 -7.532 -14.848 1.00 78.06 100 ALA A O 1
ATOM 735 N N . ASP A 1 101 ? 4.966 -6.252 -16.162 1.00 79.00 101 ASP A N 1
ATOM 736 C CA . ASP A 1 101 ? 4.291 -5.508 -15.081 1.00 79.00 101 ASP A CA 1
ATOM 737 C C . ASP A 1 101 ? 3.543 -6.420 -14.104 1.00 79.00 101 ASP A C 1
ATOM 739 O O . ASP A 1 101 ? 3.454 -6.134 -12.917 1.00 79.00 101 ASP A O 1
ATOM 743 N N . SER A 1 102 ? 3.080 -7.586 -14.561 1.00 78.00 102 SER A N 1
ATOM 744 C CA . SER A 1 102 ? 2.419 -8.582 -13.706 1.00 78.00 102 SER A CA 1
ATOM 745 C C . SER A 1 102 ? 3.331 -9.183 -12.629 1.00 78.00 102 SER A C 1
ATOM 747 O O . SER A 1 102 ? 2.858 -9.922 -11.770 1.00 78.00 102 SER A O 1
ATOM 749 N N . GLN A 1 103 ? 4.643 -8.941 -12.706 1.00 80.81 103 GLN A N 1
ATOM 750 C CA . GLN A 1 103 ? 5.623 -9.335 -11.690 1.00 80.81 103 GLN A CA 1
ATOM 751 C C . GLN A 1 103 ? 5.864 -8.230 -10.656 1.00 80.81 103 GLN A C 1
ATOM 753 O O . GLN A 1 103 ? 6.605 -8.447 -9.700 1.00 80.81 103 GLN A O 1
ATOM 758 N N . CYS A 1 104 ? 5.251 -7.064 -10.846 1.00 78.50 104 CYS A N 1
ATOM 759 C CA . CYS A 1 104 ? 5.332 -5.930 -9.951 1.00 78.50 104 CYS A CA 1
ATOM 760 C C . CYS A 1 104 ? 4.087 -5.873 -9.063 1.00 78.50 104 CYS A C 1
ATOM 762 O O . CYS A 1 104 ? 2.973 -6.194 -9.481 1.00 78.50 104 CYS A O 1
ATOM 764 N N . LYS A 1 105 ? 4.290 -5.511 -7.798 1.00 79.62 105 LYS A N 1
ATOM 765 C CA . LYS A 1 105 ? 3.239 -5.517 -6.788 1.00 79.62 105 LYS A CA 1
ATOM 766 C C . LYS A 1 105 ? 2.331 -4.310 -6.971 1.00 79.62 105 LYS A C 1
ATOM 768 O O . LYS A 1 105 ? 2.791 -3.167 -6.999 1.00 79.62 105 LYS A O 1
ATOM 773 N N . GLY A 1 106 ? 1.032 -4.575 -7.011 1.00 77.38 106 GLY A N 1
ATOM 774 C CA . GLY A 1 106 ? 0.012 -3.547 -7.153 1.00 77.38 106 GLY A CA 1
ATOM 775 C C . GLY A 1 106 ? 0.074 -2.829 -8.499 1.00 77.38 106 GLY A C 1
ATOM 776 O O . GLY A 1 106 ? 0.116 -3.468 -9.546 1.00 77.38 106 GLY A O 1
ATOM 777 N N . GLU A 1 107 ? 0.075 -1.499 -8.466 1.00 73.12 107 GLU A N 1
ATOM 778 C CA . GLU A 1 107 ? 0.100 -0.612 -9.639 1.00 73.12 107 GLU A CA 1
ATOM 779 C C . GLU A 1 107 ? 1.514 -0.285 -10.152 1.00 73.12 107 GLU A C 1
ATOM 781 O O . GLU A 1 107 ? 1.701 0.638 -10.944 1.00 73.12 107 GLU A O 1
ATOM 786 N N . ARG A 1 108 ? 2.536 -1.020 -9.706 1.00 76.88 108 ARG A N 1
ATOM 787 C CA . ARG A 1 108 ? 3.912 -0.817 -10.176 1.00 76.88 108 ARG A CA 1
ATOM 788 C C . ARG A 1 108 ? 4.097 -1.336 -11.602 1.00 76.88 108 ARG A C 1
ATOM 790 O O . ARG A 1 108 ? 3.536 -2.358 -11.981 1.00 76.88 108 ARG A O 1
ATOM 797 N N . GLU A 1 109 ? 4.946 -0.654 -12.362 1.00 81.44 109 GLU A N 1
ATOM 798 C CA . GLU A 1 109 ? 5.279 -0.972 -13.755 1.00 81.44 109 GLU A CA 1
ATOM 799 C C . GLU A 1 109 ? 6.716 -1.503 -13.852 1.00 81.44 109 GLU A C 1
ATOM 801 O O . GLU A 1 109 ? 7.593 -1.124 -13.071 1.00 81.44 109 GLU A O 1
ATOM 806 N N . CYS A 1 110 ? 6.988 -2.381 -14.814 1.00 83.06 110 CYS A N 1
ATOM 807 C CA . CYS A 1 110 ? 8.311 -2.920 -15.070 1.00 83.06 110 CYS A CA 1
ATOM 808 C C . CYS A 1 110 ? 9.095 -2.016 -16.026 1.00 83.06 110 CYS A C 1
ATOM 810 O O . CYS A 1 110 ? 8.747 -1.832 -17.190 1.00 83.06 110 CYS A O 1
ATOM 812 N N . SER A 1 111 ? 10.206 -1.456 -15.551 1.00 81.00 111 SER A N 1
ATOM 813 C CA . SER A 1 111 ? 11.069 -0.608 -16.378 1.00 81.00 111 SER A CA 1
ATOM 814 C C . SER A 1 111 ? 11.847 -1.408 -17.425 1.00 81.00 111 SER A C 1
ATOM 816 O O . SER A 1 111 ? 12.119 -2.598 -17.268 1.00 81.00 111 SER A O 1
ATOM 818 N N . SER A 1 112 ? 12.346 -0.712 -18.450 1.00 72.56 112 SER A N 1
ATOM 819 C CA . SER A 1 112 ? 13.275 -1.276 -19.442 1.00 72.56 112 SER A CA 1
ATOM 820 C C . SER A 1 112 ? 14.599 -1.772 -18.841 1.00 72.56 112 SER A C 1
ATOM 822 O O . SER A 1 112 ? 15.286 -2.589 -19.450 1.00 72.56 112 SER A O 1
ATOM 824 N N . GLY A 1 113 ? 14.954 -1.308 -17.637 1.00 82.06 113 GLY A N 1
ATOM 825 C CA . GLY A 1 113 ? 16.085 -1.813 -16.856 1.00 82.06 113 GLY A CA 1
ATOM 826 C C . GLY A 1 113 ? 15.798 -3.120 -16.106 1.00 82.06 113 GLY A C 1
ATOM 827 O O . GLY A 1 113 ? 16.709 -3.663 -15.481 1.00 82.06 113 GLY A O 1
ATOM 828 N N . GLY A 1 114 ? 14.557 -3.615 -16.160 1.00 85.75 114 GLY A N 1
ATOM 829 C CA . GLY A 1 114 ? 14.102 -4.822 -15.478 1.00 85.75 114 GLY A CA 1
ATOM 830 C C . GLY A 1 114 ? 13.774 -4.614 -14.002 1.00 85.75 114 GLY A C 1
ATOM 831 O O . GLY A 1 114 ? 13.956 -5.538 -13.217 1.00 85.75 114 GLY A O 1
ATOM 832 N N . TRP A 1 115 ? 13.325 -3.420 -13.606 1.00 83.50 115 TRP A N 1
ATOM 833 C CA . TRP A 1 115 ? 12.977 -3.092 -12.214 1.00 83.50 115 TRP A CA 1
ATOM 834 C C . TRP A 1 115 ? 11.556 -2.559 -12.101 1.00 83.50 115 TRP A C 1
ATOM 836 O O . TRP A 1 115 ? 11.182 -1.678 -12.878 1.00 83.50 115 TRP A O 1
ATOM 846 N N . CYS A 1 116 ? 10.810 -3.042 -11.107 1.00 82.81 116 CYS A N 1
ATOM 847 C CA . CYS A 1 116 ? 9.489 -2.526 -10.772 1.00 82.81 116 CYS A CA 1
ATOM 848 C C . CYS A 1 116 ? 9.600 -1.109 -10.195 1.00 82.81 116 CYS A C 1
ATOM 850 O O . CYS A 1 116 ? 10.331 -0.883 -9.228 1.00 82.81 116 CYS A O 1
ATOM 852 N N . PHE A 1 117 ? 8.869 -0.150 -10.748 1.00 76.69 117 PHE A N 1
ATOM 853 C CA . PHE A 1 117 ? 8.857 1.249 -10.317 1.00 76.69 117 PHE A CA 1
ATOM 854 C C . PHE A 1 117 ? 7.417 1.774 -10.229 1.00 76.69 117 PHE A C 1
ATOM 856 O O . PHE A 1 117 ? 6.487 1.134 -10.705 1.00 76.69 117 PHE A O 1
ATOM 863 N N . GLY A 1 118 ? 7.224 2.922 -9.579 1.00 68.19 118 GLY A N 1
ATOM 864 C CA . GLY A 1 118 ? 5.893 3.466 -9.293 1.00 68.19 118 GLY A CA 1
ATOM 865 C C . GLY A 1 118 ? 5.394 3.116 -7.890 1.00 68.19 118 GLY A C 1
ATOM 866 O O . GLY A 1 118 ? 6.127 2.553 -7.077 1.00 68.19 118 GLY A O 1
ATOM 867 N N . ILE A 1 119 ? 4.156 3.507 -7.596 1.00 60.62 119 ILE A N 1
ATOM 868 C CA . ILE A 1 119 ? 3.505 3.285 -6.300 1.00 60.62 119 ILE A CA 1
ATOM 869 C C . ILE A 1 119 ? 2.696 1.995 -6.409 1.00 60.62 119 ILE A C 1
ATOM 871 O O . ILE A 1 119 ? 1.962 1.820 -7.375 1.00 60.62 119 ILE A O 1
ATOM 875 N N . SER A 1 120 ? 2.822 1.086 -5.439 1.00 69.12 120 SER A N 1
ATOM 876 C CA . SER A 1 120 ? 2.068 -0.174 -5.475 1.00 69.12 120 SER A CA 1
ATOM 877 C C . SER A 1 120 ? 0.574 0.048 -5.252 1.00 69.12 120 SER A C 1
ATOM 879 O O . SER A 1 120 ? -0.233 -0.707 -5.778 1.00 69.12 120 SER A O 1
ATOM 881 N N . ASN A 1 121 ? 0.178 1.057 -4.469 1.00 61.88 121 ASN A N 1
ATOM 882 C CA . ASN A 1 121 ? -1.202 1.227 -3.994 1.00 61.88 121 ASN A CA 1
ATOM 883 C C . ASN A 1 121 ? -1.764 -0.045 -3.336 1.00 61.88 121 ASN A C 1
ATOM 885 O O . ASN A 1 121 ? -2.970 -0.186 -3.125 1.00 61.88 121 ASN A O 1
ATOM 889 N N . CYS A 1 122 ? -0.875 -0.963 -2.958 1.00 64.00 122 CYS A N 1
ATOM 890 C CA . CYS A 1 122 ? -1.244 -2.114 -2.186 1.00 64.00 122 CYS A CA 1
ATOM 891 C C . CYS A 1 122 ? -1.390 -1.680 -0.744 1.00 64.00 122 CYS A C 1
ATOM 893 O O . CYS A 1 122 ? -0.466 -1.068 -0.209 1.00 64.00 122 CYS A O 1
ATOM 895 N N . PRO A 1 123 ? -2.504 -2.024 -0.077 1.00 56.00 123 PRO A N 1
ATOM 896 C CA . PRO A 1 123 ? -2.541 -1.897 1.362 1.00 56.00 123 PRO A CA 1
ATOM 897 C C . PRO A 1 123 ? -1.401 -2.767 1.878 1.00 56.00 123 PRO A C 1
ATOM 899 O O . PRO A 1 123 ? -1.417 -3.988 1.683 1.00 56.00 123 PRO A O 1
ATOM 902 N N . SER A 1 124 ? -0.382 -2.155 2.479 1.00 54.06 124 SER A N 1
ATOM 903 C CA . SER A 1 124 ? 0.583 -2.936 3.231 1.00 54.06 124 SER A CA 1
ATOM 904 C C . SER A 1 124 ? -0.236 -3.781 4.207 1.00 54.06 124 SER A C 1
ATOM 906 O O . SER A 1 124 ? -1.230 -3.342 4.805 1.00 54.06 124 SER A O 1
ATOM 908 N N . GLN A 1 125 ? 0.086 -5.067 4.269 1.00 51.91 125 GLN A N 1
ATOM 909 C CA . GLN A 1 125 ? -0.453 -5.901 5.327 1.00 51.91 125 GLN A CA 1
ATOM 910 C C . GLN A 1 125 ? -0.072 -5.176 6.619 1.00 51.91 125 GLN A C 1
ATOM 912 O O . GLN A 1 125 ? 1.107 -4.882 6.803 1.00 51.91 125 GLN A O 1
ATOM 917 N N . ASN A 1 126 ? -1.072 -4.78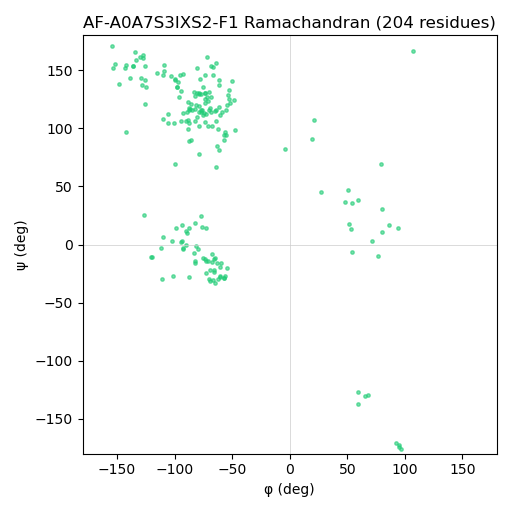2 7.418 1.00 51.75 126 ASN A N 1
ATOM 918 C CA . ASN A 1 126 ? -0.953 -3.921 8.597 1.00 51.75 126 ASN A CA 1
ATOM 919 C C . ASN A 1 126 ? -0.104 -4.595 9.689 1.00 51.75 126 ASN A C 1
ATOM 921 O O . ASN A 1 126 ? -0.595 -4.931 10.766 1.00 51.75 126 ASN A O 1
ATOM 925 N N . SER A 1 127 ? 1.183 -4.791 9.430 1.00 59.59 127 SER A N 1
ATOM 926 C CA . SER A 1 127 ? 2.140 -5.268 10.403 1.00 59.59 127 SER A CA 1
ATOM 927 C C . SER A 1 127 ? 2.512 -4.086 11.283 1.00 59.59 127 SER A C 1
ATOM 929 O O . SER A 1 127 ? 3.542 -3.429 11.137 1.00 59.59 127 SER A O 1
ATOM 931 N N . CYS A 1 128 ? 1.609 -3.768 12.204 1.00 64.75 128 CYS A N 1
ATOM 932 C CA . CYS A 1 128 ? 1.880 -2.803 13.258 1.00 64.75 128 CYS A CA 1
ATOM 933 C C . CYS A 1 128 ? 2.929 -3.307 14.260 1.00 64.75 128 CYS A C 1
ATOM 935 O O . CYS A 1 128 ? 3.369 -2.519 15.101 1.00 64.75 128 CYS A O 1
ATOM 937 N N . GLU A 1 129 ? 3.322 -4.582 14.142 1.00 61.56 129 GLU A N 1
ATOM 938 C CA . GLU A 1 129 ? 4.392 -5.251 14.884 1.00 61.56 129 GLU A CA 1
ATOM 939 C C . GLU A 1 129 ? 5.789 -4.995 14.309 1.00 61.56 129 GLU A C 1
ATOM 941 O O . GLU A 1 129 ? 6.780 -5.249 14.995 1.00 61.56 129 GLU A O 1
ATOM 946 N N . VAL A 1 130 ? 5.900 -4.461 13.087 1.00 69.06 130 VAL A N 1
ATOM 947 C CA . VAL A 1 130 ? 7.199 -4.063 12.537 1.00 69.06 130 VAL A CA 1
ATOM 948 C C . VAL A 1 130 ? 7.771 -2.928 13.380 1.00 69.06 130 VAL A C 1
ATOM 950 O O . VAL A 1 130 ? 7.226 -1.824 13.459 1.00 69.06 130 VAL A O 1
ATOM 953 N N . VAL A 1 131 ? 8.896 -3.220 14.026 1.00 70.75 131 VAL A N 1
ATOM 954 C CA . VAL A 1 131 ? 9.718 -2.228 14.711 1.00 70.75 131 VAL A CA 1
ATOM 955 C C . VAL A 1 131 ? 10.686 -1.661 13.684 1.00 70.75 131 VAL A C 1
ATOM 957 O O . VAL A 1 131 ? 11.659 -2.313 13.305 1.00 70.75 131 VAL A O 1
ATOM 960 N N . GLU A 1 132 ? 10.409 -0.445 13.221 1.00 71.94 132 GLU A N 1
ATOM 961 C CA . GLU A 1 132 ? 11.281 0.228 12.263 1.00 71.94 132 GLU A CA 1
ATOM 962 C C . GLU A 1 132 ? 12.677 0.448 12.856 1.00 71.94 132 GLU A C 1
ATOM 964 O O . GLU A 1 132 ? 12.847 0.802 14.028 1.00 71.94 132 GLU A O 1
ATOM 969 N N . LYS A 1 133 ? 13.703 0.275 12.020 1.00 74.44 133 LYS A N 1
ATOM 970 C CA . LYS A 1 133 ? 15.081 0.605 12.392 1.00 74.44 133 LYS A CA 1
ATOM 971 C C . LYS A 1 133 ? 15.205 2.110 12.643 1.00 74.44 133 LYS A C 1
ATOM 973 O O . LYS A 1 133 ? 14.442 2.909 12.099 1.00 74.44 133 LYS A O 1
ATOM 978 N N . ALA A 1 134 ? 16.201 2.506 13.438 1.00 73.62 134 ALA A N 1
ATOM 979 C CA . ALA A 1 134 ? 16.452 3.910 13.758 1.00 73.62 134 ALA A CA 1
ATOM 980 C C . ALA A 1 134 ? 16.455 4.787 12.490 1.00 73.62 134 ALA A C 1
ATOM 982 O O . ALA A 1 134 ? 17.199 4.522 11.543 1.00 73.62 134 ALA A O 1
ATOM 983 N N . GLY A 1 135 ? 15.607 5.820 12.489 1.00 76.38 135 GLY A N 1
ATOM 984 C CA . GLY A 1 135 ? 15.402 6.698 11.336 1.00 76.38 135 GLY A CA 1
ATOM 985 C C . GLY A 1 135 ? 14.366 6.209 10.320 1.00 76.38 135 GLY A C 1
ATOM 986 O O . GLY A 1 135 ? 14.366 6.722 9.210 1.00 76.38 135 GLY A O 1
ATOM 987 N N . ALA A 1 136 ? 13.504 5.250 10.682 1.00 81.19 136 ALA A N 1
ATOM 988 C CA . ALA A 1 136 ? 12.485 4.681 9.798 1.00 81.19 136 ALA A CA 1
ATOM 989 C C . ALA A 1 136 ? 13.081 4.037 8.536 1.00 81.19 136 ALA A C 1
ATOM 991 O O . ALA A 1 136 ? 12.542 4.185 7.444 1.00 81.19 136 ALA A O 1
ATOM 992 N N . LYS A 1 137 ? 14.231 3.366 8.680 1.00 84.81 137 LYS A N 1
ATOM 993 C CA . LYS A 1 137 ? 14.937 2.783 7.538 1.00 84.81 137 LYS A CA 1
ATOM 994 C C . LYS A 1 137 ? 14.308 1.485 7.055 1.00 84.81 137 LYS A C 1
ATOM 996 O O . LYS A 1 137 ? 13.965 0.638 7.879 1.00 84.81 137 LYS A O 1
ATOM 1001 N N . CYS A 1 138 ? 14.301 1.289 5.744 1.00 83.69 138 CYS A N 1
ATOM 1002 C CA . CYS A 1 138 ? 13.748 0.107 5.095 1.00 83.69 138 CYS A CA 1
ATOM 1003 C C . CYS A 1 138 ? 14.591 -0.336 3.897 1.00 83.69 138 CYS A C 1
ATOM 1005 O O . CYS A 1 138 ? 15.309 0.456 3.295 1.00 83.69 138 CYS A O 1
ATOM 1007 N N . THR A 1 139 ? 14.511 -1.621 3.568 1.00 80.50 139 THR A N 1
ATOM 1008 C CA . THR A 1 139 ? 14.952 -2.192 2.287 1.00 80.50 139 THR A CA 1
ATOM 1009 C C . THR A 1 139 ? 13.741 -2.648 1.472 1.00 80.50 139 THR A C 1
ATOM 1011 O O . THR A 1 139 ? 13.766 -2.602 0.245 1.00 80.50 139 THR A O 1
ATOM 1014 N N . TRP A 1 140 ? 12.666 -3.037 2.157 1.00 74.00 140 TRP A N 1
ATOM 1015 C CA . TRP A 1 140 ? 11.401 -3.464 1.569 1.00 74.00 140 TRP A CA 1
ATOM 1016 C C . TRP A 1 140 ? 10.224 -2.796 2.281 1.00 74.00 140 TRP A C 1
ATOM 1018 O O . TRP A 1 140 ? 10.340 -2.423 3.447 1.00 74.00 140 TRP A O 1
ATOM 1028 N N . ASP A 1 141 ? 9.060 -2.715 1.630 1.00 73.94 141 ASP A N 1
ATOM 1029 C CA . ASP A 1 141 ? 7.831 -2.182 2.250 1.00 73.94 141 ASP A CA 1
ATOM 1030 C C . ASP A 1 141 ? 7.448 -2.937 3.535 1.00 73.94 141 ASP A C 1
ATOM 1032 O O . ASP A 1 141 ? 6.885 -2.362 4.459 1.00 73.94 141 ASP A O 1
ATOM 1036 N N . SER A 1 142 ? 7.800 -4.223 3.638 1.00 69.88 142 SER A N 1
ATOM 1037 C CA . SER A 1 142 ? 7.586 -5.027 4.849 1.00 69.88 142 SER A CA 1
ATOM 1038 C C . SER A 1 142 ? 8.439 -4.599 6.047 1.00 69.88 142 SER A C 1
ATOM 1040 O O . SER A 1 142 ? 8.154 -5.022 7.164 1.00 69.88 142 SER A O 1
ATOM 1042 N N . ASP A 1 143 ? 9.484 -3.796 5.833 1.00 79.00 143 ASP A N 1
ATOM 1043 C CA . ASP A 1 143 ? 10.296 -3.210 6.906 1.00 79.00 143 ASP A CA 1
ATOM 1044 C C . ASP A 1 143 ? 9.657 -1.936 7.483 1.00 79.00 143 ASP A C 1
ATOM 1046 O O . ASP A 1 143 ? 10.146 -1.394 8.479 1.00 79.00 143 ASP A O 1
ATOM 1050 N N . CYS A 1 144 ? 8.575 -1.455 6.867 1.00 79.00 144 CYS A N 1
ATOM 1051 C CA . CYS A 1 144 ? 7.849 -0.271 7.286 1.00 79.00 144 CYS A CA 1
ATOM 1052 C C . CYS A 1 144 ? 6.640 -0.625 8.146 1.00 79.00 144 CYS A C 1
ATOM 1054 O O . CYS A 1 144 ? 5.921 -1.595 7.898 1.00 79.00 144 CYS A O 1
ATOM 1056 N N . ARG A 1 145 ? 6.410 0.171 9.195 1.00 76.19 145 ARG A N 1
ATOM 1057 C CA . ARG A 1 145 ? 5.316 -0.082 10.129 1.00 76.19 145 ARG A CA 1
ATOM 1058 C C . ARG A 1 145 ? 3.991 0.393 9.549 1.00 76.19 145 ARG A C 1
ATOM 1060 O O . ARG A 1 145 ? 3.849 1.559 9.178 1.00 76.19 145 ARG A O 1
ATOM 1067 N N . GLY A 1 146 ? 3.001 -0.498 9.576 1.00 73.25 146 GLY A N 1
ATOM 1068 C CA . GLY A 1 146 ? 1.641 -0.203 9.129 1.00 73.25 146 GLY A CA 1
ATOM 1069 C C . GLY A 1 146 ? 1.584 0.226 7.665 1.00 73.25 146 GLY A C 1
ATOM 1070 O O . GLY A 1 146 ? 2.255 -0.387 6.843 1.00 73.25 146 GLY A O 1
ATOM 1071 N N . ALA A 1 147 ? 0.796 1.253 7.332 1.00 68.00 147 ALA A N 1
ATOM 1072 C CA . ALA A 1 147 ? 0.476 1.670 5.953 1.00 68.00 147 ALA A CA 1
ATOM 1073 C C . ALA A 1 147 ? 1.584 2.447 5.212 1.00 68.00 147 ALA A C 1
ATOM 1075 O O . ALA A 1 147 ? 1.294 3.242 4.319 1.00 68.00 147 ALA A O 1
ATOM 1076 N N . ARG A 1 148 ? 2.845 2.262 5.607 1.00 75.38 148 ARG A N 1
ATOM 1077 C CA . ARG A 1 148 ? 3.982 3.012 5.068 1.00 75.38 148 ARG A CA 1
ATOM 1078 C C . ARG A 1 148 ? 4.667 2.258 3.936 1.00 75.38 148 ARG A C 1
ATOM 1080 O O . ARG A 1 148 ? 4.804 1.041 4.001 1.00 75.38 148 ARG A O 1
ATOM 1087 N N . ASP A 1 149 ? 5.160 3.018 2.965 1.00 79.25 149 ASP A N 1
ATOM 1088 C CA . ASP A 1 149 ? 5.904 2.510 1.811 1.00 79.25 149 ASP A CA 1
ATOM 1089 C C . ASP A 1 149 ? 7.400 2.763 1.983 1.00 79.25 149 ASP A C 1
ATOM 1091 O O . ASP A 1 149 ? 7.804 3.815 2.494 1.00 79.25 149 ASP A O 1
ATOM 1095 N N . CYS A 1 150 ? 8.231 1.840 1.504 1.00 81.56 150 CYS A N 1
ATOM 1096 C CA . CYS A 1 150 ? 9.669 2.018 1.486 1.00 81.56 150 CYS A CA 1
ATOM 1097 C C . CYS A 1 150 ? 10.113 2.786 0.238 1.00 81.56 150 CYS A C 1
ATOM 1099 O 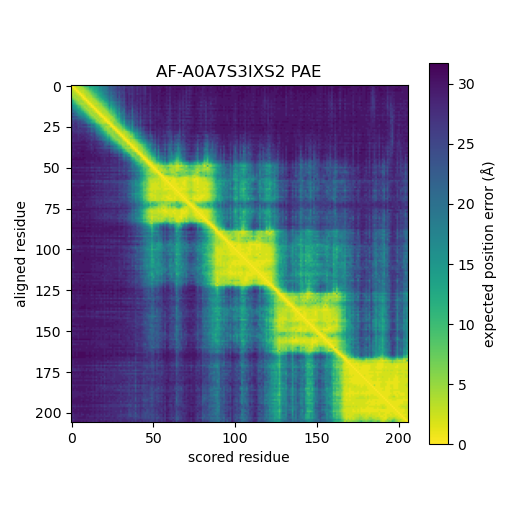O . CYS A 1 150 ? 10.014 2.300 -0.891 1.00 81.56 150 CYS A O 1
ATOM 1101 N N . LYS A 1 151 ? 10.674 3.988 0.412 1.00 82.38 151 LYS A N 1
ATOM 1102 C CA . LYS A 1 151 ? 11.298 4.702 -0.707 1.00 82.38 151 LYS A CA 1
ATOM 1103 C C . LYS A 1 151 ? 12.682 4.140 -0.999 1.00 82.38 151 LYS A C 1
ATOM 1105 O O . LYS A 1 151 ? 13.649 4.533 -0.357 1.00 82.38 151 LYS A O 1
ATOM 1110 N N . ALA A 1 152 ? 12.780 3.322 -2.046 1.00 68.44 152 ALA A N 1
ATOM 1111 C CA . ALA A 1 152 ? 14.017 2.664 -2.485 1.00 68.44 152 ALA A CA 1
ATOM 1112 C C . ALA A 1 152 ? 15.218 3.597 -2.760 1.00 68.44 152 ALA A C 1
ATOM 1114 O O . ALA A 1 152 ? 16.348 3.130 -2.802 1.00 68.44 152 ALA A O 1
ATOM 1115 N N . PHE A 1 153 ? 14.999 4.897 -2.985 1.00 65.88 153 PHE A N 1
ATOM 1116 C CA . PHE A 1 153 ? 16.090 5.860 -3.206 1.00 65.88 153 PHE A CA 1
ATOM 1117 C C . PHE A 1 153 ? 16.641 6.472 -1.915 1.00 65.88 153 PHE A C 1
ATOM 1119 O O . PHE A 1 153 ? 17.805 6.860 -1.876 1.00 65.88 153 PHE A O 1
ATOM 1126 N N . ASP A 1 154 ? 15.805 6.565 -0.883 1.00 75.69 154 ASP A N 1
ATOM 1127 C CA . ASP A 1 154 ? 16.121 7.251 0.373 1.00 75.69 154 ASP A CA 1
ATOM 1128 C C . ASP A 1 154 ? 16.253 6.263 1.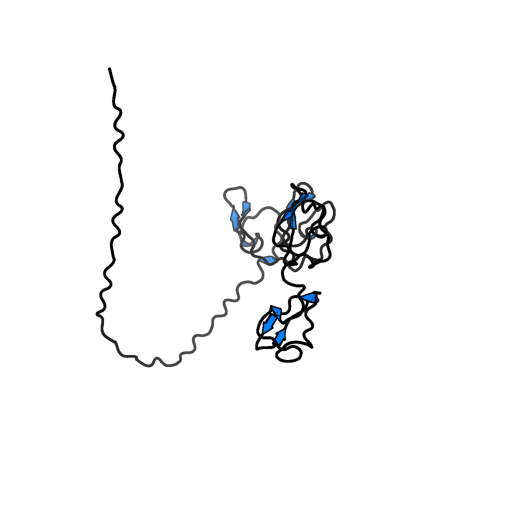549 1.00 75.69 154 ASP A C 1
ATOM 1130 O O . ASP A 1 154 ? 16.552 6.671 2.672 1.00 75.69 154 ASP A O 1
ATOM 1134 N N . ASP A 1 155 ? 16.003 4.971 1.293 1.00 87.88 155 ASP A N 1
ATOM 1135 C CA . ASP A 1 155 ? 15.929 3.877 2.265 1.00 87.88 155 ASP A CA 1
ATOM 1136 C C . ASP A 1 155 ? 15.062 4.224 3.480 1.00 87.88 155 ASP A C 1
ATOM 1138 O O . ASP A 1 155 ? 15.392 3.860 4.610 1.00 87.88 155 ASP A O 1
ATOM 1142 N N . ILE A 1 156 ? 13.972 4.970 3.269 1.00 88.19 156 ILE A N 1
ATOM 1143 C CA . ILE A 1 156 ? 13.121 5.492 4.342 1.00 88.19 156 ILE A CA 1
ATOM 1144 C C . ILE A 1 156 ? 11.648 5.161 4.113 1.00 88.19 156 ILE A C 1
ATOM 1146 O O . ILE A 1 156 ? 11.115 5.300 3.010 1.00 88.19 156 ILE A O 1
ATOM 1150 N N . CYS A 1 157 ? 10.975 4.760 5.188 1.00 84.38 157 CYS A N 1
ATOM 1151 C CA . CYS A 1 157 ? 9.537 4.572 5.217 1.00 84.38 157 CYS A CA 1
ATOM 1152 C C . CYS A 1 157 ? 8.836 5.928 5.139 1.00 84.38 157 CYS A C 1
ATOM 1154 O O . CYS A 1 157 ? 9.129 6.845 5.910 1.00 84.38 157 CYS A O 1
ATOM 1156 N N . VAL A 1 158 ? 7.852 6.066 4.261 1.00 81.06 158 VAL A N 1
ATOM 1157 C CA . VAL A 1 158 ? 7.045 7.284 4.107 1.00 81.06 158 VAL A CA 1
ATOM 1158 C C . VAL A 1 158 ? 5.560 6.953 4.175 1.00 81.06 158 VAL A C 1
ATOM 1160 O O . VAL A 1 158 ? 5.169 5.801 4.033 1.00 81.06 158 VAL A O 1
ATOM 1163 N N . GLY A 1 159 ? 4.726 7.965 4.403 1.00 73.50 159 GLY A N 1
ATOM 1164 C CA . GLY A 1 159 ? 3.282 7.784 4.560 1.00 73.50 159 GLY A CA 1
ATOM 1165 C C . GLY A 1 159 ? 2.854 7.669 6.022 1.00 73.50 159 GLY A C 1
ATOM 1166 O O . GLY A 1 159 ? 3.648 7.880 6.941 1.00 73.50 159 GLY A O 1
ATOM 1167 N N . ALA A 1 160 ? 1.570 7.390 6.232 1.00 64.19 160 ALA A N 1
ATOM 1168 C CA . ALA A 1 160 ? 0.994 7.274 7.565 1.00 64.19 160 ALA A CA 1
ATOM 1169 C C . ALA A 1 160 ? 1.236 5.868 8.128 1.00 64.19 160 ALA A C 1
ATOM 1171 O O . ALA A 1 160 ? 0.940 4.878 7.468 1.00 64.19 160 ALA A O 1
ATOM 1172 N N . ASP A 1 161 ? 1.729 5.775 9.365 1.00 67.56 161 ASP A N 1
ATOM 1173 C CA . ASP A 1 161 ? 1.880 4.493 10.060 1.00 67.56 161 ASP A CA 1
ATOM 1174 C C . ASP A 1 161 ? 0.518 3.839 10.327 1.00 67.56 161 ASP A C 1
ATOM 1176 O O . ASP A 1 161 ? 0.413 2.621 10.321 1.00 67.56 161 ASP A O 1
ATOM 1180 N N . LEU A 1 162 ? -0.533 4.630 10.568 1.00 62.97 162 LEU A N 1
ATOM 1181 C CA . LEU A 1 162 ? -1.890 4.211 10.962 1.00 62.97 162 LEU A CA 1
ATOM 1182 C C . LEU A 1 162 ? -1.956 3.301 12.212 1.00 62.97 162 LEU A C 1
ATOM 1184 O O . LEU A 1 162 ? -3.038 3.063 12.738 1.00 62.97 162 LEU A O 1
ATOM 1188 N N . CYS A 1 163 ? -0.817 2.867 12.754 1.00 64.31 163 CYS A N 1
ATOM 1189 C CA . CYS A 1 163 ? -0.676 2.056 13.961 1.00 64.31 163 CYS A CA 1
ATOM 1190 C C . CYS A 1 163 ? -0.727 2.882 15.251 1.00 64.31 163 CYS A C 1
ATOM 1192 O O . CYS A 1 163 ? -0.922 2.332 16.335 1.00 64.31 163 CYS A O 1
ATOM 1194 N N . SER A 1 164 ? -0.558 4.202 15.150 1.00 56.00 164 SER A N 1
ATOM 1195 C CA . SER A 1 164 ? -0.719 5.131 16.272 1.00 56.00 164 SER A CA 1
ATOM 1196 C C . SER A 1 164 ? -2.193 5.386 16.630 1.00 56.00 164 SER A C 1
ATOM 1198 O O . SER A 1 164 ? -2.493 5.907 17.705 1.00 56.00 164 SER A O 1
ATOM 1200 N N . GLN A 1 165 ? -3.139 4.959 15.785 1.00 53.81 165 GLN A N 1
ATOM 1201 C CA . GLN A 1 165 ? -4.550 4.878 16.150 1.00 53.81 165 GLN A CA 1
ATOM 1202 C C . GLN A 1 165 ? -4.810 3.529 16.830 1.00 53.81 165 GLN A C 1
ATOM 1204 O O . GLN A 1 165 ? -5.057 2.528 16.170 1.00 53.81 165 GLN A O 1
ATOM 1209 N N . LYS A 1 166 ? -4.662 3.518 18.163 1.00 47.88 166 LYS A N 1
ATOM 1210 C CA . LYS A 1 166 ? -5.171 2.525 19.129 1.00 47.88 166 LYS A CA 1
ATOM 1211 C C . LYS A 1 166 ? -5.537 1.170 18.503 1.00 47.88 166 LYS A C 1
ATOM 1213 O O . LYS A 1 166 ? -6.681 1.008 18.106 1.00 47.88 166 LYS A O 1
ATOM 1218 N N . ASN A 1 167 ? -4.577 0.235 18.459 1.00 61.88 167 ASN A N 1
ATOM 1219 C CA . ASN A 1 167 ? -4.718 -1.177 18.066 1.00 61.88 167 ASN A CA 1
ATOM 1220 C C . ASN A 1 167 ? -6.163 -1.605 17.769 1.00 61.88 167 ASN A C 1
ATOM 1222 O O . ASN A 1 167 ? -6.825 -2.204 18.618 1.00 61.88 167 ASN A O 1
ATOM 1226 N N . PHE A 1 168 ? -6.647 -1.328 16.558 1.00 68.88 168 PHE A N 1
ATOM 1227 C CA . PHE A 1 168 ? -7.982 -1.759 16.153 1.00 68.88 168 PHE A CA 1
ATOM 1228 C C . PHE A 1 168 ? -8.120 -3.282 16.281 1.00 68.88 168 PHE A C 1
ATOM 1230 O O . PHE A 1 168 ? -9.190 -3.799 16.572 1.00 68.88 168 PHE A O 1
ATOM 1237 N N . CYS A 1 169 ? -7.020 -4.022 16.142 1.00 75.25 169 CYS A N 1
ATOM 1238 C CA . CYS A 1 169 ? -6.963 -5.471 16.325 1.00 75.25 169 CYS A CA 1
ATOM 1239 C C . CYS A 1 169 ? -7.224 -5.925 17.769 1.00 75.25 169 CYS A C 1
ATOM 1241 O O . CYS A 1 169 ? -7.631 -7.063 17.987 1.00 75.25 169 CYS A O 1
ATOM 1243 N N . SER A 1 170 ? -6.994 -5.051 18.748 1.00 79.69 170 SER A N 1
ATOM 1244 C CA . SER A 1 170 ? -7.225 -5.320 20.169 1.00 79.69 170 SER A CA 1
ATOM 1245 C C . SER A 1 170 ? -8.598 -4.848 20.644 1.00 79.69 170 SER A C 1
ATOM 1247 O O . SER A 1 170 ? -8.888 -4.953 21.832 1.00 79.69 170 SER A O 1
ATOM 1249 N N . VAL A 1 171 ? -9.434 -4.312 19.750 1.00 84.00 171 VAL A N 1
ATOM 1250 C CA . VAL A 1 171 ? -10.831 -4.020 20.074 1.00 84.00 171 VAL A CA 1
ATOM 1251 C C . VAL A 1 171 ? -11.565 -5.346 20.239 1.00 84.00 171 VAL A C 1
ATOM 1253 O O . VAL A 1 171 ? -11.662 -6.141 19.301 1.00 84.00 171 VAL A O 1
ATOM 1256 N N . ASP A 1 172 ? -12.067 -5.578 21.446 1.00 91.00 172 ASP A N 1
ATOM 1257 C CA . ASP A 1 172 ? -12.969 -6.680 21.737 1.00 91.00 172 ASP A CA 1
ATOM 1258 C C . ASP A 1 172 ? -14.413 -6.224 21.494 1.00 91.00 172 ASP A C 1
ATOM 1260 O O . ASP A 1 172 ? -15.018 -5.549 22.324 1.00 91.00 172 ASP A O 1
ATOM 1264 N N . GLU A 1 173 ? -14.967 -6.587 20.333 1.00 93.38 173 GLU A N 1
ATOM 1265 C CA . GLU A 1 173 ? -16.349 -6.245 19.969 1.00 93.38 173 GLU A CA 1
ATOM 1266 C C . GLU A 1 173 ? -17.385 -6.873 20.916 1.00 93.38 173 GLU A C 1
ATOM 1268 O O . GLU A 1 173 ? -18.541 -6.445 20.906 1.00 93.38 173 GLU A O 1
ATOM 1273 N N . SER A 1 174 ? -17.014 -7.877 21.724 1.00 93.94 174 SER A N 1
ATOM 1274 C CA . SER A 1 174 ? -17.918 -8.465 22.718 1.00 93.94 174 SER A CA 1
ATOM 1275 C C . SER A 1 174 ? -18.169 -7.540 23.915 1.00 93.94 174 SER A C 1
ATOM 1277 O O . SER A 1 174 ? -19.262 -7.575 24.481 1.00 93.94 174 SER A O 1
ATOM 1279 N N . ASP A 1 175 ? -17.234 -6.627 24.190 1.00 94.31 175 ASP A N 1
ATOM 1280 C CA . ASP A 1 175 ? -17.278 -5.663 25.296 1.00 94.31 175 ASP A CA 1
ATOM 1281 C C . ASP A 1 175 ? -17.752 -4.264 24.862 1.00 94.31 175 ASP A C 1
ATOM 1283 O O . ASP A 1 175 ? -17.623 -3.270 25.589 1.00 94.31 175 ASP A O 1
ATOM 1287 N N . ASN A 1 176 ? -18.324 -4.149 23.663 1.00 94.25 176 ASN A N 1
ATOM 1288 C CA . ASN A 1 176 ? -18.805 -2.870 23.165 1.00 94.25 176 ASN A CA 1
ATOM 1289 C C . ASN A 1 176 ? -19.915 -2.295 24.058 1.00 94.25 176 ASN A C 1
ATOM 1291 O O . ASN A 1 176 ? -20.860 -2.982 24.447 1.00 94.25 176 ASN A O 1
ATOM 1295 N N . LYS A 1 177 ? -19.856 -0.980 24.321 1.00 94.56 177 LYS A N 1
ATOM 1296 C CA . LYS A 1 177 ? -20.796 -0.268 25.217 1.00 94.56 177 LYS A CA 1
ATOM 1297 C C . LYS A 1 177 ? -22.271 -0.423 24.830 1.00 94.56 177 LYS A C 1
ATOM 1299 O O . LYS A 1 177 ? -23.140 -0.297 25.685 1.00 94.56 177 LYS A O 1
ATOM 1304 N N . LEU A 1 178 ? -22.554 -0.642 23.544 1.00 95.19 178 LEU A N 1
ATOM 1305 C CA . LEU A 1 178 ? -23.908 -0.819 23.008 1.00 95.19 178 LEU A CA 1
ATOM 1306 C C . LEU A 1 178 ? -24.341 -2.294 22.927 1.00 95.19 178 LEU A C 1
ATOM 1308 O O . LEU A 1 178 ? -25.430 -2.578 22.426 1.00 95.19 178 LEU A O 1
ATOM 1312 N N . GLY A 1 179 ? -23.498 -3.213 23.400 1.00 97.12 179 GLY A N 1
ATOM 1313 C CA . GLY A 1 179 ? -23.662 -4.661 23.342 1.00 97.12 179 GLY A CA 1
ATOM 1314 C C . GLY A 1 179 ? -22.723 -5.336 22.329 1.00 97.12 179 GLY A C 1
ATOM 1315 O O . GLY A 1 179 ? -22.159 -4.657 21.467 1.00 97.12 179 GLY A O 1
ATOM 1316 N N . PRO A 1 180 ? -22.583 -6.673 22.387 1.00 96.50 180 PRO A N 1
ATOM 1317 C CA . PRO A 1 180 ? -21.686 -7.424 21.511 1.00 96.50 180 PRO A CA 1
ATOM 1318 C C . PRO A 1 180 ? -21.911 -7.138 20.017 1.00 96.50 180 PRO A C 1
ATOM 1320 O O . PRO A 1 180 ? -23.028 -7.263 19.508 1.00 96.50 180 PRO A O 1
ATOM 1323 N N . GLY A 1 181 ? -20.852 -6.737 19.308 1.00 93.44 181 GLY A N 1
ATOM 1324 C CA . GLY A 1 181 ? -20.861 -6.419 17.872 1.00 93.44 181 GLY A CA 1
ATOM 1325 C C . GLY A 1 181 ? -21.575 -5.113 17.491 1.00 93.44 181 GLY A C 1
ATOM 1326 O O . GLY A 1 181 ? -21.695 -4.804 16.301 1.00 93.44 181 GLY A O 1
ATOM 1327 N N . ARG A 1 182 ? -22.067 -4.346 18.474 1.00 97.50 182 ARG A N 1
ATOM 1328 C CA . ARG A 1 182 ? -22.763 -3.065 18.275 1.00 97.50 182 ARG A CA 1
ATOM 1329 C C . ARG A 1 182 ? -21.776 -1.911 18.352 1.00 97.50 182 ARG A C 1
ATOM 1331 O O . ARG A 1 182 ? -20.837 -1.956 19.134 1.00 97.50 182 ARG A O 1
ATOM 1338 N N . CYS A 1 183 ? -22.004 -0.853 17.590 1.00 96.69 183 CYS A N 1
ATOM 1339 C CA . CYS A 1 183 ? -21.076 0.273 17.504 1.00 96.69 183 CYS A CA 1
ATOM 1340 C C . CYS A 1 183 ? -21.812 1.606 17.388 1.00 96.69 183 CYS A C 1
ATOM 1342 O O . CYS A 1 183 ? -22.934 1.683 16.886 1.00 96.69 183 CYS A O 1
ATOM 1344 N N . SER A 1 184 ? -21.162 2.658 17.875 1.00 93.81 184 SER A N 1
ATOM 1345 C CA . SER A 1 184 ? -21.548 4.057 17.676 1.00 93.81 184 SER A CA 1
ATOM 1346 C C . SER A 1 184 ? -20.693 4.725 16.599 1.00 93.81 184 SER A C 1
ATOM 1348 O O . SER A 1 184 ? -21.133 5.667 15.946 1.00 93.81 184 SER A O 1
ATOM 1350 N N . ASN A 1 185 ? -19.468 4.229 16.412 1.00 87.31 185 ASN A N 1
ATOM 1351 C CA . ASN A 1 185 ? -18.504 4.713 15.436 1.00 87.31 185 ASN A CA 1
ATOM 1352 C C . ASN A 1 185 ? -17.515 3.588 15.055 1.00 87.31 185 ASN A C 1
ATOM 1354 O O . ASN A 1 185 ? -17.502 2.525 15.672 1.00 87.31 185 ASN A O 1
ATOM 1358 N N . ASN A 1 186 ? -16.679 3.814 14.036 1.00 84.62 186 ASN A N 1
ATOM 1359 C CA . ASN A 1 186 ? -15.756 2.794 13.512 1.00 84.62 186 ASN A CA 1
ATOM 1360 C C . ASN A 1 186 ? -14.659 2.367 14.506 1.00 84.62 186 ASN A C 1
ATOM 1362 O O . ASN A 1 186 ? -14.121 1.278 14.357 1.00 84.62 186 ASN A O 1
ATOM 1366 N N . LEU A 1 187 ? -14.330 3.183 15.517 1.00 82.50 187 LEU A N 1
ATOM 1367 C CA . LEU A 1 187 ? -13.333 2.828 16.539 1.00 82.50 187 LEU A CA 1
ATOM 1368 C C . LEU A 1 187 ? -13.844 1.761 17.519 1.00 82.50 187 LEU A C 1
ATOM 1370 O O . LEU A 1 187 ? -13.046 1.179 18.249 1.00 82.50 187 LEU A O 1
ATOM 1374 N N . ASP A 1 188 ? -15.157 1.507 17.537 1.00 88.44 188 ASP A N 1
ATOM 1375 C CA . ASP A 1 188 ? -15.773 0.432 18.321 1.00 88.44 188 ASP A CA 1
ATOM 1376 C C . ASP A 1 188 ? -15.656 -0.934 17.609 1.00 88.44 188 ASP A C 1
ATOM 1378 O O . ASP A 1 188 ? -16.136 -1.942 18.122 1.00 88.44 188 ASP A O 1
ATOM 1382 N N . CYS A 1 189 ? -15.068 -0.988 16.410 1.00 89.94 189 CYS A N 1
ATOM 1383 C CA . CYS A 1 189 ? -14.979 -2.198 15.598 1.00 89.94 189 CYS A CA 1
ATOM 1384 C C . CYS A 1 189 ? -13.548 -2.732 15.509 1.00 89.94 189 CYS A C 1
ATOM 1386 O O . CYS A 1 189 ? -12.577 -1.976 15.465 1.00 89.94 189 CYS A O 1
ATOM 1388 N N . LYS A 1 190 ? -13.421 -4.062 15.458 1.00 88.44 190 LYS A N 1
ATOM 1389 C CA . LYS A 1 190 ? -12.138 -4.753 15.396 1.00 88.44 190 LYS A CA 1
ATOM 1390 C C . LYS A 1 190 ? -11.500 -4.621 14.020 1.00 88.44 190 LYS A C 1
ATOM 1392 O O . LYS A 1 190 ? -12.094 -4.936 12.986 1.00 88.44 190 LYS A O 1
ATOM 1397 N N . GLY A 1 191 ? -10.236 -4.228 14.025 1.00 83.69 191 GLY A N 1
ATOM 1398 C CA . GLY A 1 191 ? -9.404 -4.085 12.841 1.00 83.69 191 GLY A CA 1
ATOM 1399 C C . GLY A 1 191 ? -9.996 -3.082 11.848 1.00 83.69 191 GLY A C 1
ATOM 1400 O O . GLY A 1 191 ? -10.297 -1.950 12.206 1.00 83.69 191 GLY A O 1
ATOM 1401 N N . LYS A 1 192 ? -10.172 -3.490 10.590 1.00 75.50 192 LYS A N 1
ATOM 1402 C CA . LYS A 1 192 ? -10.715 -2.645 9.510 1.00 75.50 192 LYS A CA 1
ATOM 1403 C C . LYS A 1 192 ? -12.240 -2.682 9.373 1.00 75.50 192 LYS A C 1
ATOM 1405 O O . LYS A 1 192 ? -12.781 -2.195 8.379 1.00 75.50 192 LYS A O 1
ATOM 1410 N N . ARG A 1 193 ? -12.951 -3.283 10.326 1.00 88.12 193 ARG A N 1
ATOM 1411 C CA . ARG A 1 193 ? -14.418 -3.324 10.299 1.00 88.12 193 ARG A CA 1
ATOM 1412 C C . ARG A 1 193 ? -14.995 -1.920 10.473 1.00 88.12 193 ARG A C 1
ATOM 1414 O O . ARG A 1 193 ? -14.441 -1.093 11.187 1.00 88.12 193 ARG A O 1
ATOM 1421 N N . THR A 1 194 ? -16.117 -1.652 9.817 1.00 87.69 194 THR A N 1
ATOM 1422 C CA . THR A 1 194 ? -16.799 -0.352 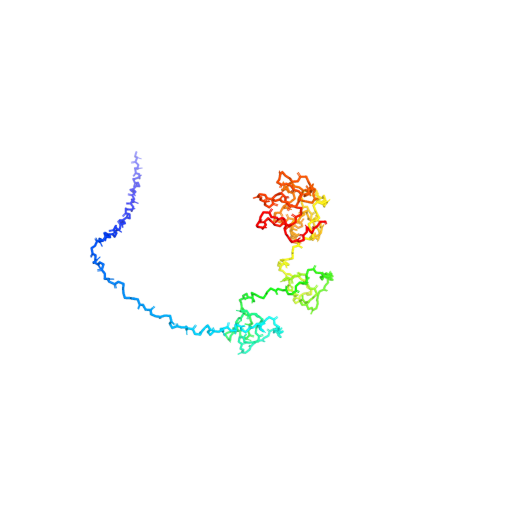9.854 1.00 87.69 194 THR A CA 1
ATOM 1423 C C . THR A 1 194 ? -18.162 -0.463 10.516 1.00 87.69 194 THR A C 1
ATOM 1425 O O . THR A 1 194 ? -18.839 -1.488 10.428 1.00 87.69 194 THR A O 1
ATOM 1428 N N . CYS A 1 195 ? -18.570 0.608 11.190 1.00 91.75 195 CYS A N 1
ATOM 1429 C CA . CYS A 1 195 ? -19.859 0.695 11.840 1.00 91.75 195 CYS A CA 1
ATOM 1430 C C . CYS A 1 195 ? -20.944 1.048 10.820 1.00 91.75 195 CYS A C 1
ATOM 1432 O O . CYS A 1 195 ? -21.006 2.171 10.322 1.00 91.75 195 CYS A O 1
ATOM 1434 N N . TYR A 1 196 ? -21.817 0.091 10.516 1.00 93.69 196 TYR A N 1
ATOM 1435 C CA . TYR A 1 196 ? -22.916 0.260 9.575 1.00 93.69 196 TYR A CA 1
ATOM 1436 C C . TYR A 1 196 ? -24.241 -0.109 10.235 1.00 93.69 196 TYR A C 1
ATOM 1438 O O . TYR A 1 196 ? -24.429 -1.237 10.691 1.00 93.69 196 TYR A O 1
ATOM 1446 N N . SER A 1 197 ? -25.175 0.847 10.277 1.00 95.94 197 SER A N 1
ATOM 1447 C CA . SER A 1 197 ? -26.486 0.670 10.921 1.00 95.94 197 SER A CA 1
ATOM 1448 C C . SER A 1 197 ? -26.374 0.203 12.389 1.00 95.94 197 SER A C 1
ATOM 1450 O O . SER A 1 197 ? -27.163 -0.604 12.870 1.00 95.94 197 SER A O 1
ATOM 1452 N N . GLY A 1 198 ? -25.348 0.684 13.104 1.00 96.00 198 GLY A N 1
ATOM 1453 C CA . GLY A 1 198 ? -25.096 0.344 14.509 1.00 96.00 198 GLY A CA 1
ATOM 1454 C C . GLY A 1 198 ? -24.409 -1.005 14.749 1.00 96.00 198 GLY A C 1
ATOM 1455 O O . GLY A 1 198 ? -24.348 -1.444 15.897 1.00 96.00 198 GLY A O 1
ATOM 1456 N N . TYR A 1 199 ? -23.891 -1.656 13.702 1.00 97.31 199 TYR A N 1
ATOM 1457 C CA . TYR A 1 199 ? -23.168 -2.928 13.792 1.00 97.31 199 TYR A CA 1
ATOM 1458 C C . TYR A 1 199 ? -21.825 -2.889 13.071 1.00 97.31 199 TYR A C 1
ATOM 1460 O O . TYR A 1 199 ? -21.713 -2.326 11.981 1.00 97.31 199 TYR A O 1
ATOM 1468 N N . CYS A 1 200 ? -20.825 -3.559 13.639 1.00 95.69 200 CYS A N 1
ATOM 1469 C CA . CYS A 1 200 ? -19.536 -3.739 12.984 1.00 95.69 200 CYS A CA 1
ATOM 1470 C C . CYS A 1 200 ? -19.668 -4.716 11.804 1.00 95.69 200 CYS A C 1
ATOM 1472 O O . CYS A 1 200 ? -20.127 -5.853 11.958 1.00 95.69 200 CYS A O 1
ATOM 1474 N N . ARG A 1 201 ? -19.279 -4.278 10.604 1.00 92.56 201 ARG A N 1
ATOM 1475 C CA . ARG A 1 201 ? -19.328 -5.054 9.354 1.00 92.56 201 ARG A CA 1
ATOM 1476 C C . ARG A 1 201 ? -17.980 -5.059 8.637 1.00 92.56 201 ARG A C 1
ATOM 1478 O O . ARG A 1 201 ? -17.136 -4.202 8.866 1.00 92.56 201 ARG A O 1
ATOM 1485 N N . GLY A 1 202 ? -17.800 -6.034 7.747 1.00 87.06 202 GLY A N 1
ATOM 1486 C CA . GLY A 1 202 ? -16.565 -6.240 6.988 1.00 87.06 202 GLY A CA 1
ATOM 1487 C C . GLY A 1 202 ? -15.592 -7.210 7.661 1.00 87.06 202 GLY A C 1
ATOM 1488 O O . GLY A 1 202 ? -15.929 -7.878 8.643 1.00 87.06 202 GLY A O 1
ATOM 1489 N N . TYR A 1 203 ? -14.380 -7.291 7.123 1.00 77.00 203 TYR A N 1
ATOM 1490 C CA . TYR A 1 203 ? -13.318 -8.156 7.636 1.00 77.00 203 TYR A CA 1
ATOM 1491 C C . TYR A 1 203 ? -12.362 -7.359 8.520 1.00 77.00 203 TYR A C 1
ATOM 1493 O O . TYR A 1 203 ? -11.959 -6.256 8.160 1.00 77.00 203 TYR A O 1
ATOM 1501 N N . ALA A 1 204 ? -11.991 -7.924 9.671 1.00 76.88 204 ALA A N 1
ATOM 1502 C CA . ALA A 1 204 ? -11.107 -7.253 10.622 1.00 76.88 204 ALA A CA 1
ATOM 1503 C C . ALA A 1 204 ? -9.685 -7.067 10.057 1.00 76.88 204 ALA A C 1
ATOM 1505 O O . ALA A 1 204 ? -9.052 -6.055 10.335 1.00 76.88 204 ALA A O 1
ATOM 1506 N N . GLN A 1 205 ? -9.222 -7.976 9.189 1.00 65.19 205 GLN A N 1
ATOM 1507 C CA . GLN A 1 205 ? -7.872 -7.948 8.601 1.00 65.19 205 GLN A CA 1
ATOM 1508 C C . GLN A 1 205 ? -6.776 -7.782 9.664 1.00 65.19 205 GLN A C 1
ATOM 1510 O O . GLN A 1 205 ? -5.886 -6.937 9.544 1.00 65.19 205 GLN A O 1
ATOM 1515 N N . CYS A 1 206 ? -6.904 -8.585 10.716 1.00 66.50 206 CYS A N 1
ATOM 1516 C CA . CYS A 1 206 ? -5.975 -8.725 11.818 1.00 66.50 206 CYS A CA 1
ATOM 1517 C C . CYS A 1 206 ? -6.026 -10.132 12.398 1.00 66.50 206 CYS A C 1
ATOM 1519 O O . CYS A 1 206 ? -7.037 -10.832 12.141 1.00 66.50 206 CYS A O 1
#

Nearest PDB structures (foldseek):
  2qt4-assembly1_A  TM=3.981E-01  e=7.783E-06  Scytonema varium

Mean predicted aligned error: 20.65 Å

Foldseek 3Di:
DDDDDDDDDDDDDDDDDDDDDDPDDDDDDDDDDDDDPDPPPPPPPPPCLQVQDAPQFAPAQSNERANWTWDPPPRGGTDDDRPDQPPQLQVQDQDQFAPAQSNEAAPWGQDPVRDTDDDRPRQDLQPQVQDADPQQFACAQVNHHGRWGQDNVVRHTDDDNCSVLPQLQPQQQCPQPVHRQFDPFQSNHRARFTHDPRGTDDDNSD

pLDDT: mean 71.12, std 15.2, range [37.25, 97.5]

Sequence (206 aa):
KFAAIALLGAVGIATYSVYNYNPESPAADAELIDDQEIPMVSLLEPTNFCTVHESGRCTSDTQCIGKRYCTSSWGGYCAGTSMCQAVNSCDVSEPSKCTADSQCKGERECSSGGWCFGISNCPSQNSCEVVEKAGAKCTWDSDCRGARDCKAFDDICVGADLCSQKNFCSVDESDNKLGPGRCSNNLDCKGKRTCYSGYCRGYAQC

Secondary structure (DSSP, 8-state):
----------------------------------------------TTGGG----S--SSGGGSSTT-EEEGGGTSEEES-------SGGG----SS-SSGGGSSTT-EE-TTS-EES---------TT--PBTTTB-SSGGGS-SS-EEETTTTEEES---TTSTTGGG--GGG-TTSTTB-SSGGGSSTT-EEETTEEES----

Solvent-accessible surface area (backbone atoms only — not comparable to full-atom values): 12552 Å² total; per-residue (Å²): 141,85,83,87,82,84,84,84,83,83,83,83,81,83,83,80,84,80,83,82,83,78,93,80,80,81,91,76,80,87,76,87,79,74,91,73,83,71,76,80,76,76,77,74,69,78,88,62,36,66,75,40,75,65,80,79,54,28,94,43,39,84,44,16,37,29,66,15,37,42,36,70,91,78,80,12,34,63,42,81,63,34,86,49,78,61,78,76,31,60,82,36,77,61,55,96,55,29,93,44,39,85,40,16,35,27,61,14,39,42,42,98,88,22,39,62,42,79,62,34,86,48,80,47,74,69,40,60,78,38,76,50,45,89,85,42,34,28,92,42,44,81,39,18,32,9,58,15,46,39,38,83,90,73,35,28,43,42,77,55,40,72,53,85,57,70,58,28,66,72,41,59,29,71,74,23,96,77,37,64,48,22,29,93,43,44,86,48,14,31,31,67,14,39,48,53,98,46,26,52,40,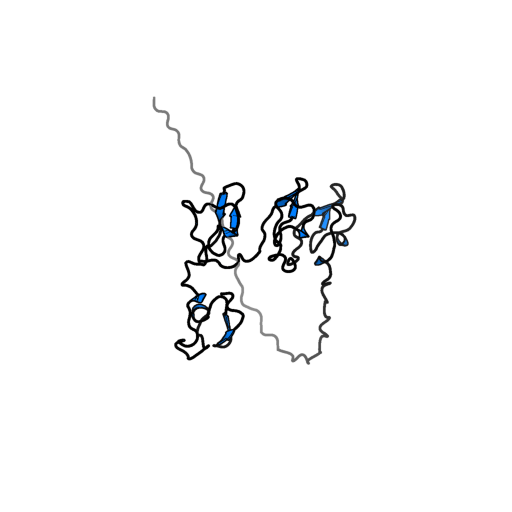81,63,35,86,112

Radius of gyration: 28.49 Å; Cα contacts (8 Å, |Δi|>4): 338; chains: 1; bounding box: 74×78×58 Å